Protein AF-A0A9D4SRN9-F1 (afdb_monomer)

InterPro domains:
  IPR026960 Reverse transcriptase zinc-binding domain [PF13966] (143-202)

Foldseek 3Di:
DCVLQDDPPDPGLDDPLQQCADVLLLHVVDAPVVQLVLLVLLLVLLCLLPDPDNPCNLVSCQQLVVLCVLSPHPNDDDHHDPHRDVSSVSSSVSSVLCVVQPVVDDSNPDRSSVSSNSSSVSPDDPVSSVLSVVSNVVCVQQVVPPDPVCSVVVSCQSSQVDDALLVCVVVVNDVDQADPQPRDRTGPLCCQPVGPVNVVVQVCCCVPPVDHRGDRDPVVVVVVVVVVVVVVVVVVVVVVVVPDDPDDPDDDDPPDDDDDDD

Nearest PDB structures (foldseek):
  8d8l-assembly1_G  TM=1.988E-01  e=2.422E+00  Saccharomyces cerevisiae

Solvent-accessible surface area (backbone atoms only — not comparable to full-atom values): 15471 Å² total; per-residue (Å²): 137,66,68,88,54,60,52,94,92,50,88,47,74,61,60,72,65,52,37,31,27,47,61,73,46,59,19,69,49,43,78,58,58,73,55,32,53,44,47,48,49,30,44,52,53,34,49,53,60,67,45,92,79,49,87,60,46,68,58,52,49,22,38,28,43,96,40,30,87,59,45,76,43,84,83,70,91,69,75,62,45,93,74,52,44,68,67,46,52,50,23,29,52,45,42,55,49,38,60,73,49,33,65,87,55,51,74,86,79,48,55,43,66,60,52,43,36,43,36,48,59,68,68,52,51,77,70,52,52,51,49,25,54,54,37,34,63,46,45,64,70,65,48,66,92,53,63,76,84,52,48,61,55,56,49,32,53,77,56,65,61,47,93,19,44,37,54,36,26,77,68,69,74,40,98,55,29,52,30,92,88,74,67,44,74,21,39,58,63,33,56,62,66,68,35,83,72,18,58,63,51,44,52,50,44,29,72,74,70,69,45,74,75,68,81,75,56,75,68,56,52,54,52,50,50,51,51,46,54,51,49,53,48,54,53,49,50,54,52,52,64,72,67,55,73,98,74,78,95,68,91,83,74,102,77,83,78,86,88,86,84,134

Organism: Rhipicephalus sanguineus (NCBI:txid34632)

Structure (mmCIF, N/CA/C/O backbone):
data_AF-A0A9D4SRN9-F1
#
_entry.id   AF-A0A9D4SRN9-F1
#
loop_
_atom_site.group_PDB
_atom_site.id
_atom_site.type_symbol
_atom_site.label_atom_id
_atom_site.label_alt_id
_atom_site.label_comp_id
_atom_site.label_asym_id
_atom_site.label_entity_id
_atom_site.label_seq_id
_atom_site.pdbx_PDB_ins_code
_atom_site.Cartn_x
_atom_site.Cartn_y
_atom_site.Cartn_z
_atom_site.occupancy
_atom_site.B_iso_or_equiv
_atom_site.auth_seq_id
_atom_site.auth_comp_id
_atom_site.auth_asym_id
_atom_site.auth_atom_id
_atom_site.pdbx_PDB_model_num
ATOM 1 N N . MET A 1 1 ? 9.426 -13.288 -1.725 1.00 45.91 1 MET A N 1
ATOM 2 C CA . MET A 1 1 ? 9.734 -12.370 -2.852 1.00 45.91 1 MET A CA 1
ATOM 3 C C . MET A 1 1 ? 9.569 -10.866 -2.533 1.00 45.91 1 MET A C 1
ATOM 5 O O . MET A 1 1 ? 9.729 -10.062 -3.438 1.00 45.91 1 MET A O 1
ATOM 9 N N . ILE A 1 2 ? 9.309 -10.456 -1.275 1.00 42.22 2 ILE A N 1
ATOM 10 C CA . ILE A 1 2 ? 9.117 -9.035 -0.874 1.00 42.22 2 ILE A CA 1
ATOM 11 C C . ILE A 1 2 ? 10.413 -8.392 -0.324 1.00 42.22 2 ILE A C 1
ATOM 13 O O . ILE A 1 2 ? 10.566 -7.175 -0.345 1.00 42.22 2 ILE A O 1
ATOM 17 N N . SER A 1 3 ? 11.388 -9.204 0.102 1.00 41.66 3 SER A N 1
ATOM 18 C CA . SER A 1 3 ? 12.641 -8.748 0.732 1.00 41.66 3 SER A CA 1
ATOM 19 C C . SER A 1 3 ? 13.519 -7.853 -0.164 1.00 41.66 3 SER A C 1
ATOM 21 O O . SER A 1 3 ? 14.274 -7.036 0.349 1.00 41.66 3 SER A O 1
ATOM 23 N N . SER A 1 4 ? 13.384 -7.906 -1.495 1.00 49.53 4 SER A N 1
ATOM 24 C CA . SER A 1 4 ? 14.164 -7.039 -2.394 1.00 49.53 4 SER A CA 1
ATOM 25 C C . SER A 1 4 ? 13.669 -5.587 -2.460 1.00 49.53 4 SER A C 1
ATOM 27 O O . SER A 1 4 ? 14.312 -4.762 -3.103 1.00 49.53 4 SER A O 1
ATOM 29 N N . LEU A 1 5 ? 12.521 -5.270 -1.849 1.00 49.59 5 LEU A N 1
ATOM 30 C CA . LEU A 1 5 ? 11.920 -3.929 -1.858 1.00 49.59 5 LEU A CA 1
ATOM 31 C C . LEU A 1 5 ? 12.238 -3.106 -0.604 1.00 49.59 5 LEU A C 1
ATOM 33 O O . LEU A 1 5 ? 11.993 -1.903 -0.592 1.00 49.59 5 LEU A O 1
ATOM 37 N N . LEU A 1 6 ? 12.758 -3.747 0.442 1.00 47.47 6 LEU A N 1
ATOM 38 C CA . LEU A 1 6 ? 12.991 -3.166 1.759 1.00 47.47 6 LEU A CA 1
ATOM 39 C C . LEU A 1 6 ? 14.388 -3.607 2.211 1.00 47.47 6 LEU A C 1
ATOM 41 O O . LEU A 1 6 ? 14.541 -4.665 2.810 1.00 47.47 6 LEU A O 1
ATOM 45 N N . ARG A 1 7 ? 15.420 -2.848 1.835 1.00 52.72 7 ARG A N 1
ATOM 46 C CA . ARG A 1 7 ? 16.729 -2.925 2.495 1.00 52.72 7 ARG A CA 1
ATOM 47 C C . ARG A 1 7 ? 16.800 -1.755 3.461 1.00 52.72 7 ARG A C 1
ATOM 49 O O . ARG A 1 7 ? 16.592 -0.627 3.025 1.00 52.72 7 ARG A O 1
ATOM 56 N N . ASP A 1 8 ? 17.085 -2.034 4.725 1.00 51.88 8 ASP A N 1
ATOM 57 C CA . ASP A 1 8 ? 16.955 -1.062 5.816 1.00 51.88 8 ASP A CA 1
ATOM 58 C C . ASP A 1 8 ? 17.926 0.131 5.697 1.00 51.88 8 ASP A C 1
ATOM 60 O O . ASP A 1 8 ? 17.605 1.227 6.147 1.00 51.88 8 ASP A O 1
ATOM 64 N N . ASP A 1 9 ? 19.039 -0.024 4.968 1.00 56.62 9 ASP A N 1
ATOM 65 C CA . ASP A 1 9 ? 20.075 1.016 4.850 1.00 56.62 9 ASP A CA 1
ATOM 66 C C . ASP A 1 9 ? 19.934 1.941 3.624 1.00 56.62 9 ASP A C 1
ATOM 68 O O . ASP A 1 9 ? 20.745 2.847 3.426 1.00 56.62 9 ASP A O 1
ATOM 72 N N . LYS A 1 10 ? 18.954 1.711 2.734 1.00 61.47 10 LYS A N 1
ATOM 73 C CA . LYS A 1 10 ? 18.794 2.491 1.488 1.00 61.47 10 LYS A CA 1
ATOM 74 C C . LYS A 1 10 ? 17.336 2.891 1.269 1.00 61.47 10 LYS A C 1
ATOM 76 O O . LYS A 1 10 ? 16.441 2.107 1.574 1.00 61.47 10 LYS A O 1
ATOM 81 N N . PRO A 1 11 ? 17.060 4.078 0.692 1.00 63.91 11 PRO A N 1
ATOM 82 C CA . PRO A 1 11 ? 15.690 4.524 0.477 1.00 63.91 11 PRO A CA 1
ATOM 83 C C . PRO A 1 11 ? 14.949 3.515 -0.404 1.00 63.91 11 PRO A C 1
ATOM 85 O O . PRO A 1 11 ? 15.335 3.279 -1.554 1.00 63.91 11 PRO A O 1
ATOM 88 N N . ALA A 1 12 ? 13.895 2.912 0.153 1.00 68.44 12 ALA A N 1
ATOM 89 C CA . ALA A 1 12 ? 13.067 1.946 -0.552 1.00 68.44 12 ALA A CA 1
ATOM 90 C C . ALA A 1 12 ? 12.559 2.555 -1.875 1.00 68.44 12 ALA A C 1
ATOM 92 O O . ALA A 1 12 ? 12.126 3.713 -1.893 1.00 68.44 12 ALA A O 1
ATOM 93 N N . PRO A 1 13 ? 12.583 1.801 -2.991 1.00 71.25 13 PRO A N 1
ATOM 94 C CA . PRO A 1 13 ? 12.187 2.321 -4.299 1.00 71.25 13 PRO A CA 1
ATOM 95 C C . PRO A 1 13 ? 10.717 2.759 -4.331 1.00 71.25 13 PRO A C 1
ATOM 97 O O . PRO A 1 13 ? 10.359 3.672 -5.074 1.00 71.25 13 PRO A O 1
ATOM 100 N N . VAL A 1 14 ? 9.874 2.141 -3.497 1.00 79.94 14 VAL A N 1
ATOM 101 C CA . VAL A 1 14 ? 8.457 2.476 -3.346 1.00 79.94 14 VAL A CA 1
ATOM 102 C C . VAL A 1 14 ? 8.128 2.583 -1.863 1.00 79.94 14 VAL A C 1
ATOM 104 O O . VAL A 1 14 ? 8.467 1.702 -1.074 1.00 79.94 14 VAL A O 1
ATOM 107 N N . LYS A 1 15 ? 7.444 3.662 -1.477 1.00 83.19 15 LYS A N 1
ATOM 108 C CA . LYS A 1 15 ? 6.980 3.851 -0.100 1.00 83.19 15 LYS A CA 1
ATOM 109 C C . LYS A 1 15 ? 5.916 2.817 0.262 1.00 83.19 15 LYS A C 1
ATOM 111 O O . LYS A 1 15 ? 5.044 2.496 -0.543 1.00 83.19 15 LYS A O 1
ATOM 116 N N . ARG A 1 16 ? 5.934 2.363 1.517 1.00 81.75 16 ARG A N 1
ATOM 117 C CA . ARG A 1 16 ? 5.036 1.315 2.027 1.00 81.75 16 ARG A CA 1
ATOM 118 C C . ARG A 1 16 ? 3.549 1.669 1.917 1.00 81.75 16 ARG A C 1
ATOM 120 O O . ARG A 1 16 ? 2.744 0.772 1.697 1.00 81.75 16 ARG A O 1
ATOM 127 N N . ASN A 1 17 ? 3.194 2.948 2.037 1.00 83.75 17 ASN A N 1
ATOM 128 C CA . ASN A 1 17 ? 1.805 3.410 1.929 1.00 83.75 17 ASN A CA 1
ATOM 129 C C . ASN A 1 17 ? 1.249 3.176 0.520 1.00 83.75 17 ASN A C 1
ATOM 131 O O . ASN A 1 17 ? 0.135 2.694 0.368 1.00 83.75 17 ASN A O 1
ATOM 135 N N . LEU A 1 18 ? 2.061 3.396 -0.516 1.00 86.38 18 LEU A N 1
ATOM 136 C CA . LEU A 1 18 ? 1.645 3.159 -1.899 1.00 86.38 18 LEU A CA 1
ATOM 137 C C . LEU A 1 18 ? 1.382 1.679 -2.171 1.00 86.38 18 LEU A C 1
ATOM 139 O O . LEU A 1 18 ? 0.444 1.356 -2.885 1.00 86.38 18 LEU A O 1
ATOM 143 N N . LEU A 1 19 ? 2.158 0.771 -1.570 1.00 87.50 19 LEU A N 1
ATOM 144 C CA . LEU A 1 19 ? 1.970 -0.673 -1.754 1.00 87.50 19 LEU A CA 1
ATOM 145 C C . LEU A 1 19 ? 0.640 -1.185 -1.184 1.00 87.50 19 LEU A C 1
ATOM 147 O O . LEU A 1 19 ? 0.146 -2.215 -1.642 1.00 87.50 19 LEU A O 1
ATOM 151 N N . GLN A 1 20 ? 0.076 -0.483 -0.199 1.00 87.69 20 GLN A N 1
ATOM 152 C CA . GLN A 1 20 ? -1.197 -0.848 0.428 1.00 87.69 20 GLN A CA 1
ATOM 153 C C . GLN A 1 20 ? -2.407 -0.491 -0.434 1.00 87.69 20 GLN A C 1
ATOM 155 O O . GLN A 1 20 ? -3.480 -1.052 -0.238 1.00 87.69 20 GLN A O 1
ATOM 160 N N . LEU A 1 21 ? -2.247 0.427 -1.390 1.00 88.75 21 LEU A N 1
ATOM 161 C CA . LEU A 1 21 ? -3.325 0.789 -2.301 1.00 88.75 21 LEU A CA 1
ATOM 162 C C . LEU A 1 21 ? -3.682 -0.385 -3.227 1.00 88.75 21 LEU A C 1
ATOM 164 O O . LEU A 1 21 ? -2.836 -1.242 -3.504 1.00 88.75 21 LEU A O 1
ATOM 168 N N . PRO A 1 22 ? -4.903 -0.412 -3.781 1.00 87.38 22 PRO A N 1
ATOM 169 C CA . PRO A 1 22 ? -5.278 -1.384 -4.798 1.00 87.38 22 PRO A CA 1
ATOM 170 C C . PRO A 1 22 ? -4.361 -1.341 -6.027 1.00 87.38 22 PRO A C 1
ATOM 172 O O . PRO A 1 22 ? -3.863 -0.282 -6.421 1.00 87.38 22 PRO A O 1
ATOM 175 N N . GLU A 1 23 ? -4.242 -2.468 -6.731 1.00 83.38 23 GLU A N 1
ATOM 176 C CA . GLU A 1 23 ? -3.508 -2.536 -8.005 1.00 83.38 23 GLU A CA 1
ATOM 177 C C . GLU A 1 23 ? -4.042 -1.556 -9.065 1.00 83.38 23 GLU A C 1
ATOM 179 O O . GLU A 1 23 ? -3.310 -1.126 -9.962 1.00 83.38 23 GLU A O 1
ATOM 184 N N . GLY A 1 24 ? -5.338 -1.227 -9.019 1.00 81.75 24 GLY A N 1
ATOM 185 C CA . GLY A 1 24 ? -5.957 -0.231 -9.903 1.00 81.75 24 GLY A CA 1
ATOM 186 C C . GLY A 1 24 ? -5.447 1.194 -9.665 1.00 81.75 24 GLY A C 1
ATOM 187 O O . GLY A 1 24 ? -5.442 2.008 -10.583 1.00 81.75 24 GLY A O 1
ATOM 188 N N . GLU A 1 25 ? -4.957 1.478 -8.461 1.00 84.06 25 GLU A N 1
ATOM 189 C CA . GLU A 1 25 ? -4.430 2.786 -8.051 1.00 84.06 25 GLU A CA 1
ATOM 190 C C . GLU A 1 25 ? -2.898 2.813 -8.007 1.00 84.06 25 GLU A C 1
ATOM 192 O O . GLU A 1 25 ? -2.301 3.850 -7.744 1.00 84.06 25 GLU A O 1
ATOM 197 N N . GLY A 1 26 ? -2.242 1.693 -8.310 1.00 83.00 26 GLY A N 1
ATOM 198 C CA . GLY A 1 26 ? -0.783 1.614 -8.389 1.00 83.00 26 GLY A CA 1
ATOM 199 C C . GLY A 1 26 ? -0.118 0.996 -7.183 1.00 83.00 26 GLY A C 1
ATOM 200 O O . GLY A 1 26 ? 1.103 0.892 -7.187 1.00 83.00 26 GLY A O 1
ATOM 201 N N . GLY A 1 27 ? -0.878 0.516 -6.203 1.00 87.50 27 GLY A N 1
ATOM 202 C CA . GLY A 1 27 ? -0.326 -0.347 -5.168 1.00 87.50 27 GLY A CA 1
ATOM 203 C C . GLY A 1 27 ? -0.306 -1.819 -5.567 1.00 87.50 27 GLY A C 1
ATOM 204 O O . GLY A 1 27 ? -0.400 -2.158 -6.746 1.00 87.50 27 GLY A O 1
ATOM 205 N N . LEU A 1 28 ? -0.157 -2.682 -4.564 1.00 84.12 28 LEU A N 1
ATOM 206 C CA . LEU A 1 28 ? -0.176 -4.144 -4.685 1.00 84.12 28 LEU A CA 1
ATOM 207 C C . LEU A 1 28 ? -1.259 -4.772 -3.791 1.00 84.12 28 LEU A C 1
ATOM 209 O O . LEU A 1 28 ? -1.264 -5.979 -3.577 1.00 84.12 28 LEU A O 1
ATOM 213 N N . GLY A 1 29 ? -2.144 -3.953 -3.214 1.00 84.44 29 GLY A N 1
ATOM 214 C CA . GLY A 1 29 ? -3.166 -4.395 -2.269 1.00 84.44 29 GLY A CA 1
ATOM 215 C C . GLY A 1 29 ? -2.585 -5.032 -1.007 1.00 84.44 29 GLY A C 1
ATOM 216 O O . GLY A 1 29 ? -3.214 -5.913 -0.424 1.00 84.44 29 GLY A O 1
ATOM 217 N N . LEU A 1 30 ? -1.370 -4.645 -0.594 1.00 85.94 30 LEU A N 1
ATOM 218 C CA . LEU A 1 30 ? -0.751 -5.244 0.585 1.00 85.94 30 LEU A CA 1
ATOM 219 C C . LEU A 1 30 ? -1.509 -4.821 1.852 1.00 85.94 30 LEU A C 1
ATOM 221 O O . LEU A 1 30 ? -1.578 -3.628 2.150 1.00 85.94 30 LEU A O 1
ATOM 225 N N . PRO A 1 31 ? -2.032 -5.767 2.648 1.00 82.31 31 PRO A N 1
ATOM 226 C CA . PRO A 1 31 ? -2.803 -5.423 3.831 1.00 82.31 31 PRO A CA 1
ATOM 227 C C . PRO A 1 31 ? -1.925 -4.732 4.879 1.00 82.31 31 PRO A C 1
ATOM 229 O O . PRO A 1 31 ? -0.884 -5.254 5.290 1.00 82.31 31 PRO A O 1
ATOM 232 N N . HIS A 1 32 ? -2.376 -3.583 5.388 1.00 87.00 32 HIS A N 1
ATOM 233 C CA . HIS A 1 32 ? -1.799 -3.010 6.601 1.00 87.00 32 HIS A CA 1
ATOM 234 C C . HIS A 1 32 ? -2.352 -3.747 7.824 1.00 87.00 32 HIS A C 1
ATOM 236 O O . HIS A 1 32 ? -3.350 -3.335 8.419 1.00 87.00 32 HIS A O 1
ATOM 242 N N . VAL A 1 33 ? -1.699 -4.859 8.177 1.00 88.81 33 VAL A N 1
ATOM 243 C CA . VAL A 1 33 ? -2.145 -5.809 9.213 1.00 88.81 33 VAL A CA 1
ATOM 244 C C . VAL A 1 33 ? -2.557 -5.095 10.500 1.00 88.81 33 VAL A C 1
ATOM 246 O O . VAL A 1 33 ? -3.644 -5.335 11.009 1.00 88.81 33 VAL A O 1
ATOM 249 N N . MET A 1 34 ? -1.757 -4.138 10.978 1.00 89.44 34 MET A N 1
ATOM 250 C CA . MET A 1 34 ? -2.067 -3.407 12.211 1.00 89.44 34 MET A CA 1
ATOM 251 C C . MET A 1 34 ? -3.350 -2.573 12.121 1.00 89.44 34 MET A C 1
ATOM 253 O O . MET A 1 34 ? -4.101 -2.508 13.092 1.00 89.44 34 MET A O 1
ATOM 257 N N . THR A 1 35 ? -3.623 -1.944 10.975 1.00 89.75 35 THR A N 1
ATOM 258 C CA . THR A 1 35 ? -4.854 -1.155 10.788 1.00 89.75 35 THR A CA 1
ATOM 259 C C . THR A 1 35 ? -6.052 -2.083 10.676 1.00 89.75 35 THR A C 1
ATOM 261 O O . THR A 1 35 ? -7.056 -1.862 11.344 1.00 89.75 35 THR A O 1
ATOM 264 N N . ILE A 1 36 ? -5.924 -3.167 9.909 1.00 92.38 36 ILE A N 1
ATOM 265 C CA . ILE A 1 36 ? -6.983 -4.166 9.743 1.00 92.38 36 ILE A CA 1
ATOM 266 C C . ILE A 1 36 ? -7.355 -4.796 11.087 1.00 92.38 36 ILE A C 1
ATOM 268 O O . ILE A 1 36 ? -8.535 -4.834 11.424 1.00 92.38 36 ILE A O 1
ATOM 272 N N . SER A 1 37 ? -6.375 -5.216 11.890 1.00 92.88 37 SER A N 1
ATOM 273 C CA . SER A 1 37 ? -6.621 -5.797 13.214 1.00 92.88 37 SER A CA 1
ATOM 274 C C . SER A 1 37 ? -7.306 -4.812 14.163 1.00 92.88 37 SER A C 1
ATOM 276 O O . SER A 1 37 ? -8.212 -5.198 14.896 1.00 92.88 37 SER A O 1
ATOM 278 N N . ARG A 1 38 ? -6.926 -3.527 14.129 1.00 92.81 38 ARG A N 1
ATOM 279 C CA . ARG A 1 38 ? -7.582 -2.476 14.927 1.00 92.81 38 ARG A CA 1
ATOM 280 C C . ARG A 1 38 ? -9.029 -2.241 14.498 1.00 92.81 38 ARG A C 1
ATOM 282 O O . ARG A 1 38 ? -9.901 -2.118 15.354 1.00 92.81 38 ARG A O 1
ATOM 289 N N . VAL A 1 39 ? -9.291 -2.208 13.192 1.00 93.06 39 VAL A N 1
ATOM 290 C CA . VAL A 1 39 ? -10.647 -2.057 12.641 1.00 93.06 39 VAL A CA 1
ATOM 291 C C . VAL A 1 39 ? -11.508 -3.276 12.977 1.00 93.06 39 VAL A C 1
ATOM 293 O O . VAL A 1 39 ? -12.651 -3.112 13.392 1.00 93.06 39 VAL A O 1
ATOM 296 N N . LEU A 1 40 ? -10.960 -4.489 12.869 1.00 93.56 40 LEU A N 1
ATOM 297 C CA . LEU A 1 40 ? -11.633 -5.719 13.294 1.00 93.56 40 LEU A CA 1
ATOM 298 C C . LEU A 1 40 ? -11.969 -5.688 14.786 1.00 93.56 40 LEU A C 1
ATOM 300 O O . LEU A 1 40 ? -13.110 -5.944 15.150 1.00 93.56 40 LEU A O 1
ATOM 304 N N . ALA A 1 41 ? -11.017 -5.310 15.643 1.00 91.88 41 ALA A N 1
ATOM 305 C CA . ALA A 1 41 ? -11.258 -5.184 17.077 1.00 91.88 41 ALA A CA 1
ATOM 306 C C . ALA A 1 41 ? -12.377 -4.174 17.381 1.00 91.88 41 ALA A C 1
ATOM 308 O O . ALA A 1 41 ? -13.268 -4.462 18.177 1.00 91.88 41 ALA A O 1
ATOM 309 N N . LEU A 1 42 ? -12.374 -3.017 16.710 1.00 92.75 42 LEU A N 1
ATOM 310 C CA . LEU A 1 42 ? -13.440 -2.024 16.834 1.00 92.75 42 LEU A CA 1
ATOM 311 C C . LEU A 1 42 ? -14.803 -2.587 16.407 1.00 92.75 42 LEU A C 1
ATOM 313 O O . LEU A 1 42 ? -15.776 -2.414 17.139 1.00 92.75 42 LEU A O 1
ATOM 317 N N . LYS A 1 43 ? -14.874 -3.272 15.259 1.00 92.62 43 LYS A N 1
ATOM 318 C CA . LYS A 1 43 ? -16.101 -3.930 14.787 1.00 92.62 43 LYS A CA 1
ATOM 319 C C . LYS A 1 43 ? -16.636 -4.919 15.814 1.00 92.62 43 LYS A C 1
ATOM 321 O O . LYS A 1 43 ? -17.814 -4.871 16.144 1.00 92.62 43 LYS A O 1
ATOM 326 N N . THR A 1 44 ? -15.770 -5.778 16.347 1.00 90.81 44 THR A N 1
ATOM 327 C CA . THR A 1 44 ? -16.149 -6.771 17.356 1.00 90.81 44 THR A CA 1
ATOM 328 C C . THR A 1 44 ? -16.691 -6.103 18.615 1.00 90.81 44 THR A C 1
ATOM 330 O O . THR A 1 44 ? -17.737 -6.499 19.116 1.00 90.81 44 THR A O 1
ATOM 333 N N . VAL A 1 45 ? -16.025 -5.055 19.109 1.00 89.88 45 VAL A N 1
ATOM 334 C CA . VAL A 1 45 ? -16.483 -4.314 20.293 1.00 89.88 45 VAL A CA 1
ATOM 335 C C . VAL A 1 45 ? -17.854 -3.675 20.046 1.00 89.88 45 VAL A C 1
ATOM 337 O O . VAL A 1 45 ? -18.755 -3.852 20.861 1.00 89.88 45 VAL A O 1
ATOM 340 N N . ARG A 1 46 ? -18.049 -2.993 18.909 1.00 88.69 46 ARG A N 1
ATOM 341 C CA . ARG A 1 46 ? -19.344 -2.390 18.534 1.00 88.69 46 ARG A CA 1
ATOM 342 C C . ARG A 1 46 ? -20.451 -3.437 18.418 1.00 88.69 46 ARG A C 1
ATOM 344 O O . ARG A 1 46 ? -21.526 -3.248 18.978 1.00 88.69 46 ARG A O 1
ATOM 351 N N . PHE A 1 47 ? -20.164 -4.562 17.766 1.00 89.38 47 PHE A N 1
ATOM 352 C CA . PHE A 1 47 ? -21.097 -5.679 17.643 1.00 89.38 47 PHE A CA 1
ATOM 353 C C . PHE A 1 47 ? -21.559 -6.188 19.016 1.00 89.38 47 PHE A C 1
ATOM 355 O O . PHE A 1 47 ? -22.755 -6.355 19.242 1.00 89.38 47 PHE A O 1
ATOM 362 N N . LEU A 1 48 ? -20.632 -6.364 19.965 1.00 88.44 48 LEU A N 1
ATOM 363 C CA . LEU A 1 48 ? -20.967 -6.794 21.327 1.00 88.44 48 LEU A CA 1
ATOM 364 C C . LEU A 1 48 ? -21.800 -5.754 22.094 1.00 88.44 48 LEU A C 1
ATOM 366 O O . LEU A 1 48 ? -22.669 -6.134 22.877 1.00 88.44 48 LEU A O 1
ATOM 370 N N . HIS A 1 49 ? -21.575 -4.456 21.868 1.00 83.94 49 HIS A N 1
ATOM 371 C CA . HIS A 1 49 ? -22.393 -3.394 22.469 1.00 83.94 49 HIS A CA 1
ATOM 372 C C . HIS A 1 49 ? -23.832 -3.382 21.929 1.00 83.94 49 HIS A C 1
ATOM 374 O O . HIS A 1 49 ? -24.779 -3.174 22.696 1.00 83.94 49 HIS A O 1
ATOM 380 N N . GLN A 1 50 ? -23.992 -3.635 20.628 1.00 84.88 50 GLN A N 1
ATOM 381 C CA . GLN A 1 50 ? -25.277 -3.621 19.924 1.00 84.88 50 GLN A CA 1
ATOM 382 C C . GLN A 1 50 ? -26.074 -4.925 20.086 1.00 84.88 50 GLN A C 1
ATOM 384 O O . GLN A 1 50 ? -27.293 -4.920 19.925 1.00 84.88 50 GLN A O 1
ATOM 389 N N . ALA A 1 51 ? -25.424 -6.035 20.446 1.00 86.19 51 ALA A N 1
ATOM 390 C CA . ALA A 1 51 ? -26.090 -7.315 20.666 1.00 86.19 51 ALA A CA 1
ATOM 391 C C . ALA A 1 51 ? -27.127 -7.228 21.808 1.00 86.19 51 ALA A C 1
ATOM 393 O O . ALA A 1 51 ? -26.813 -6.868 22.948 1.00 86.19 51 ALA A O 1
ATOM 394 N N . SER A 1 52 ? -28.380 -7.584 21.507 1.00 78.12 52 SER A N 1
ATOM 395 C CA . SER A 1 52 ? -29.527 -7.492 22.426 1.00 78.12 52 SER A CA 1
ATOM 396 C C . SER A 1 52 ? -29.610 -8.623 23.464 1.00 78.12 52 SER A C 1
ATOM 398 O O . SER A 1 52 ? -30.424 -8.538 24.375 1.00 78.12 52 SER A O 1
ATOM 400 N N . GLY A 1 53 ? -28.743 -9.639 23.386 1.00 80.38 53 GLY A N 1
ATOM 401 C CA . GLY A 1 53 ? -28.747 -10.813 24.277 1.00 80.38 53 GLY A CA 1
ATOM 402 C C . GLY A 1 53 ? -27.381 -11.185 24.857 1.00 80.38 53 GLY A C 1
ATOM 403 O O . GLY A 1 53 ? -27.170 -12.323 25.265 1.00 80.38 53 GLY A O 1
ATOM 404 N N . PHE A 1 54 ? -26.412 -10.266 24.859 1.00 82.88 54 PHE A N 1
ATOM 405 C CA . PHE A 1 54 ? -25.078 -10.570 25.371 1.00 82.88 54 PHE A CA 1
ATOM 406 C C . PHE A 1 54 ? -25.058 -10.560 26.908 1.00 82.88 54 PHE A C 1
ATOM 408 O O . PHE A 1 54 ? -25.081 -9.499 27.528 1.00 82.88 54 PHE A O 1
ATOM 415 N N . TYR A 1 55 ? -24.958 -11.738 27.534 1.00 84.69 55 TYR A N 1
ATOM 416 C CA . TYR A 1 55 ? -24.899 -11.881 28.999 1.00 84.69 55 TYR A CA 1
ATOM 417 C C . TYR A 1 55 ? -23.757 -11.078 29.648 1.00 84.69 55 TYR A C 1
ATOM 419 O O . TYR A 1 55 ? -23.885 -10.597 30.770 1.00 84.69 55 TYR A O 1
ATOM 427 N N . GLY A 1 56 ? -22.653 -10.862 28.926 1.00 85.00 56 GLY A N 1
ATOM 428 C CA . GLY A 1 56 ? -21.516 -10.066 29.391 1.00 85.00 56 GLY A CA 1
ATOM 429 C C . GLY A 1 56 ? -21.681 -8.548 29.244 1.00 85.00 56 GLY A C 1
ATOM 430 O O . GLY A 1 56 ? -20.708 -7.824 29.450 1.00 85.00 56 GLY A O 1
ATOM 431 N N . LYS A 1 57 ? -22.861 -8.033 28.867 1.00 84.00 57 LYS A N 1
ATOM 432 C CA . LYS A 1 57 ? -23.060 -6.605 28.551 1.00 84.00 57 LYS A CA 1
ATOM 433 C C . LYS A 1 57 ? -22.768 -5.680 29.732 1.00 84.00 57 LYS A C 1
ATOM 435 O O . LYS A 1 57 ? -22.177 -4.623 29.532 1.00 84.00 57 LYS A O 1
ATOM 440 N N . GLY A 1 58 ? -23.098 -6.094 30.956 1.00 82.06 58 GLY A N 1
ATOM 441 C CA . GLY A 1 58 ? -22.766 -5.334 32.167 1.00 82.06 58 GLY A CA 1
ATOM 442 C C . GLY A 1 58 ? -21.255 -5.168 32.360 1.00 82.06 58 GLY A C 1
ATOM 443 O O . GLY A 1 58 ? -20.773 -4.053 32.552 1.00 82.06 58 GLY A O 1
ATOM 444 N N . LEU A 1 59 ? -20.489 -6.255 32.212 1.00 85.69 59 LEU A N 1
ATOM 445 C CA . LEU A 1 59 ? -19.023 -6.212 32.263 1.00 85.69 59 LEU A CA 1
ATOM 446 C C . LEU A 1 59 ? -18.455 -5.388 31.101 1.00 85.69 59 LEU A C 1
ATOM 448 O O . LEU A 1 59 ? -17.601 -4.534 31.309 1.00 85.69 59 LEU A O 1
ATOM 452 N N . LEU A 1 60 ? -18.958 -5.582 29.884 1.00 86.31 60 LEU A N 1
ATOM 453 C CA . LEU A 1 60 ? -18.539 -4.804 28.719 1.00 86.31 60 LEU A CA 1
ATOM 454 C C . LEU A 1 60 ? -18.700 -3.294 28.956 1.00 86.31 60 LEU A C 1
ATOM 456 O O . LEU A 1 60 ? -17.773 -2.532 28.686 1.00 86.31 60 LEU A O 1
ATOM 460 N N . LEU A 1 61 ? -19.838 -2.858 29.502 1.00 84.31 61 LEU A N 1
ATOM 461 C CA . LEU A 1 61 ? -20.092 -1.455 29.848 1.00 84.31 61 LEU A CA 1
ATOM 462 C C . LEU A 1 61 ? -19.179 -0.961 30.981 1.00 84.31 61 LEU A C 1
ATOM 464 O O . LEU A 1 61 ? -18.621 0.129 30.871 1.00 84.31 61 LEU A O 1
ATOM 468 N N . TYR A 1 62 ? -18.950 -1.775 32.015 1.00 85.56 62 TYR A N 1
ATOM 469 C CA . TYR A 1 62 ? -18.033 -1.447 33.113 1.00 85.56 62 TYR A CA 1
ATOM 470 C C . TYR A 1 62 ? -16.597 -1.200 32.615 1.00 85.56 62 TYR A C 1
ATOM 472 O O . TYR A 1 62 ? -15.988 -0.182 32.949 1.00 85.56 62 TYR A O 1
ATOM 480 N N . TRP A 1 63 ? -16.073 -2.086 31.760 1.00 85.44 63 TRP A N 1
ATOM 481 C CA . TRP A 1 63 ? -14.696 -2.019 31.252 1.00 85.44 63 TRP A CA 1
ATOM 482 C C . TRP A 1 63 ? -14.496 -1.013 30.104 1.00 85.44 63 TRP A C 1
ATOM 484 O O . TRP A 1 63 ? -13.368 -0.568 29.867 1.00 85.44 63 TRP A O 1
ATOM 494 N N . SER A 1 64 ? -15.563 -0.652 29.383 1.00 82.31 64 SER A N 1
ATOM 495 C CA . SER A 1 64 ? -15.545 0.364 28.317 1.00 82.31 64 SER A CA 1
ATOM 496 C C . SER A 1 64 ? -15.914 1.769 28.807 1.00 82.31 64 SER A C 1
ATOM 498 O O . SER A 1 64 ? -15.778 2.723 28.042 1.00 82.31 64 SER A O 1
ATOM 500 N N . SER A 1 65 ? -16.347 1.897 30.065 1.00 72.94 65 SER A N 1
ATOM 501 C CA . SER A 1 65 ? -16.906 3.071 30.752 1.00 72.94 65 SER A CA 1
ATOM 502 C C . SER A 1 65 ? -16.556 4.448 30.168 1.00 72.94 65 SER A C 1
ATOM 504 O O . SER A 1 65 ? -17.424 5.144 29.640 1.00 72.94 65 SER A O 1
ATOM 506 N N . THR A 1 66 ? -15.287 4.851 30.216 1.00 76.50 66 THR A N 1
ATOM 507 C CA . THR A 1 66 ? -14.801 6.179 29.784 1.00 76.50 66 THR A CA 1
ATOM 508 C C . THR A 1 66 ? -14.788 6.376 28.263 1.00 76.50 66 THR A C 1
ATOM 510 O O . THR A 1 66 ? -14.728 7.503 27.766 1.00 76.50 66 THR A O 1
ATOM 513 N N . ASN A 1 67 ? -14.869 5.281 27.514 1.00 80.06 67 ASN A N 1
ATOM 514 C CA . ASN A 1 67 ? -14.771 5.216 26.061 1.00 80.06 67 ASN A CA 1
ATOM 515 C C . ASN A 1 67 ? -16.109 4.902 25.369 1.00 80.06 67 ASN A C 1
ATOM 517 O O . ASN A 1 67 ? -16.181 5.003 24.144 1.00 80.06 67 ASN A O 1
ATOM 521 N N . THR A 1 68 ? -17.162 4.578 26.130 1.00 75.44 68 THR A N 1
ATOM 522 C CA . THR A 1 68 ? -18.516 4.228 25.644 1.00 75.44 68 THR A CA 1
ATOM 523 C C . THR A 1 68 ? -19.081 5.217 24.627 1.00 75.44 68 THR A C 1
ATOM 525 O O . THR A 1 68 ? -19.649 4.796 23.623 1.00 75.44 68 THR A O 1
ATOM 528 N N . LYS A 1 69 ? -18.833 6.522 24.812 1.00 76.88 69 LYS A N 1
ATOM 529 C CA . LYS A 1 69 ? -19.277 7.581 23.886 1.00 76.88 69 LYS A CA 1
ATOM 530 C C . LYS A 1 69 ? -18.743 7.446 22.453 1.00 76.88 69 LYS A C 1
ATOM 532 O O . LYS A 1 69 ? -19.301 8.038 21.543 1.00 76.88 69 LYS A O 1
ATOM 537 N N . TYR A 1 70 ? -17.657 6.700 22.252 1.00 75.88 70 TYR A N 1
ATOM 538 C CA . TYR A 1 70 ? -17.092 6.420 20.928 1.00 75.88 70 TYR A CA 1
ATOM 539 C C . TYR A 1 70 ? -17.474 5.027 20.406 1.00 75.88 70 TYR A C 1
ATOM 541 O O . TYR A 1 70 ? -17.125 4.676 19.286 1.00 75.88 70 TYR A O 1
ATOM 549 N N . LEU A 1 71 ? -18.141 4.195 21.202 1.00 78.50 71 LEU A N 1
ATOM 550 C CA . LEU A 1 71 ? -18.395 2.787 20.882 1.00 78.50 71 LEU A CA 1
ATOM 551 C C . LEU A 1 71 ? -19.885 2.487 20.635 1.00 78.50 71 LEU A C 1
ATOM 553 O O . LEU A 1 71 ? -20.247 1.319 20.555 1.00 78.50 71 LEU A O 1
ATOM 557 N N . ASP A 1 72 ? -20.714 3.523 20.444 1.00 67.25 72 ASP A N 1
ATOM 558 C CA . ASP A 1 72 ? -22.163 3.434 20.174 1.00 67.25 72 ASP A CA 1
ATOM 559 C C . ASP A 1 72 ? -22.977 2.727 21.267 1.00 67.25 72 ASP A C 1
ATOM 561 O O . ASP A 1 72 ? -23.905 1.969 20.989 1.00 67.25 72 ASP A O 1
ATOM 565 N N . ALA A 1 73 ? -22.658 2.993 22.534 1.00 60.44 73 ALA A N 1
ATOM 566 C CA . ALA A 1 73 ? -23.549 2.637 23.629 1.00 60.44 73 ALA A CA 1
ATOM 567 C C . ALA A 1 73 ? -24.327 3.874 24.085 1.00 60.44 73 ALA A C 1
ATOM 569 O O . ALA A 1 73 ? -23.711 4.863 24.494 1.00 60.44 73 ALA A O 1
ATOM 570 N N . ASP A 1 74 ? -25.663 3.790 24.082 1.00 61.00 74 ASP A N 1
ATOM 571 C CA . ASP A 1 74 ? -26.495 4.625 24.951 1.00 61.00 74 ASP A CA 1
ATOM 572 C C . ASP A 1 74 ? -25.878 4.579 26.344 1.00 61.00 74 ASP A C 1
ATOM 574 O O . ASP A 1 74 ? -25.706 3.504 26.932 1.00 61.00 74 ASP A O 1
ATOM 578 N N . ARG A 1 75 ? -25.445 5.741 26.833 1.00 62.12 75 ARG A N 1
ATOM 579 C CA . ARG A 1 75 ? -24.701 5.836 28.082 1.00 62.12 75 ARG A CA 1
ATOM 580 C C . ARG A 1 75 ? -25.643 5.488 29.227 1.00 62.12 75 ARG A C 1
ATOM 582 O O . ARG A 1 75 ? -26.354 6.347 29.734 1.00 62.12 75 ARG A O 1
ATOM 589 N N . GLN A 1 76 ? -25.626 4.229 29.640 1.00 63.47 76 GLN A N 1
ATOM 590 C CA . GLN A 1 76 ? -26.342 3.795 30.828 1.00 63.47 76 GLN A CA 1
ATOM 591 C C . GLN A 1 76 ? -25.578 4.289 32.068 1.00 63.47 76 GLN A C 1
ATOM 593 O O . GLN A 1 76 ? -24.363 4.070 32.153 1.00 63.47 76 GLN A O 1
ATOM 598 N N . PRO A 1 77 ? -26.234 4.984 33.013 1.00 62.91 77 PRO A N 1
ATOM 599 C CA . PRO A 1 77 ? -25.615 5.323 34.286 1.00 62.91 77 PRO A CA 1
ATOM 600 C C . PRO A 1 77 ? -25.290 4.026 35.040 1.00 62.91 77 PRO A C 1
ATOM 602 O O . PRO A 1 77 ? -26.155 3.176 35.231 1.00 62.91 77 PRO A O 1
ATOM 605 N N . GLY A 1 78 ? -24.029 3.845 35.432 1.00 69.69 78 GLY A N 1
ATOM 606 C CA . GLY A 1 78 ? -23.565 2.613 36.066 1.00 69.69 78 GLY A CA 1
ATOM 607 C C . GLY A 1 78 ? -22.138 2.715 36.605 1.00 69.69 78 GLY A C 1
ATOM 608 O O . GLY A 1 78 ? -21.462 3.722 36.366 1.00 69.69 78 GLY A O 1
ATOM 609 N N . PRO A 1 79 ? -21.675 1.688 37.341 1.00 73.19 79 PRO A N 1
ATOM 610 C CA . PRO A 1 79 ? -20.321 1.644 37.875 1.00 73.19 79 PRO A CA 1
ATOM 611 C C . PRO A 1 79 ? -19.297 1.677 36.737 1.00 73.19 79 PRO A C 1
ATOM 613 O O . PRO A 1 79 ? -19.482 1.055 35.689 1.00 73.19 79 PRO A O 1
ATOM 616 N N . LEU A 1 80 ? -18.207 2.410 36.950 1.00 80.56 80 LEU A N 1
ATOM 617 C CA . LEU A 1 80 ? -17.159 2.620 35.955 1.00 80.56 80 LEU A CA 1
ATOM 618 C C . LEU A 1 80 ? -15.867 1.967 36.442 1.00 80.56 80 LEU A C 1
ATOM 620 O O . LEU A 1 80 ? -15.505 2.111 37.609 1.00 80.56 80 LEU A O 1
ATOM 624 N N . ALA A 1 81 ? -15.150 1.289 35.546 1.00 82.69 81 ALA A N 1
ATOM 625 C CA . ALA A 1 81 ? -13.781 0.885 35.836 1.00 82.69 81 ALA A CA 1
ATOM 626 C C . ALA A 1 81 ? -12.885 2.125 35.985 1.00 82.69 81 ALA A C 1
ATOM 628 O O . ALA A 1 81 ? -12.879 2.987 35.102 1.00 82.69 81 ALA A O 1
ATOM 629 N N . GLU A 1 82 ? -12.106 2.177 37.067 1.00 80.62 82 GLU A N 1
ATOM 630 C CA . GLU A 1 82 ? -11.067 3.192 37.285 1.00 80.62 82 GLU A CA 1
ATOM 631 C C . GLU A 1 82 ? -9.980 3.102 36.198 1.00 80.62 82 GLU A C 1
ATOM 633 O O . GLU A 1 82 ? -9.549 4.111 35.640 1.00 80.62 82 GLU A O 1
ATOM 638 N N . PHE A 1 83 ? -9.633 1.870 35.804 1.00 81.50 83 PHE A N 1
ATOM 639 C CA . PHE A 1 83 ? -8.675 1.571 34.742 1.00 81.50 83 PHE A CA 1
ATOM 640 C C . PHE A 1 83 ? -9.355 0.787 33.606 1.00 81.50 83 PHE A C 1
ATOM 642 O O . PHE A 1 83 ? -9.474 -0.438 33.683 1.00 81.50 83 PHE A O 1
ATOM 649 N N . PRO A 1 84 ? -9.822 1.454 32.533 1.00 80.69 84 PRO A N 1
ATOM 650 C CA . PRO A 1 84 ? -10.444 0.769 31.403 1.00 80.69 84 PRO A CA 1
ATOM 651 C C . PRO A 1 84 ? -9.433 -0.138 30.694 1.00 80.69 84 PRO A C 1
ATOM 653 O O . PRO A 1 84 ? -8.256 0.211 30.554 1.00 80.69 84 PRO A O 1
ATOM 656 N N . SER A 1 85 ? -9.896 -1.285 30.186 1.00 85.12 85 SER A N 1
ATOM 657 C CA . SER A 1 85 ? -8.996 -2.232 29.513 1.00 85.12 85 SER A CA 1
ATOM 658 C C . SER A 1 85 ? -8.348 -1.597 28.269 1.00 85.12 85 SER A C 1
ATOM 660 O O . SER A 1 85 ? -9.025 -0.886 27.509 1.00 85.12 85 SER A O 1
ATOM 662 N N . PRO A 1 86 ? -7.050 -1.874 28.010 1.00 87.44 86 PRO A N 1
ATOM 663 C CA . PRO A 1 86 ? -6.333 -1.3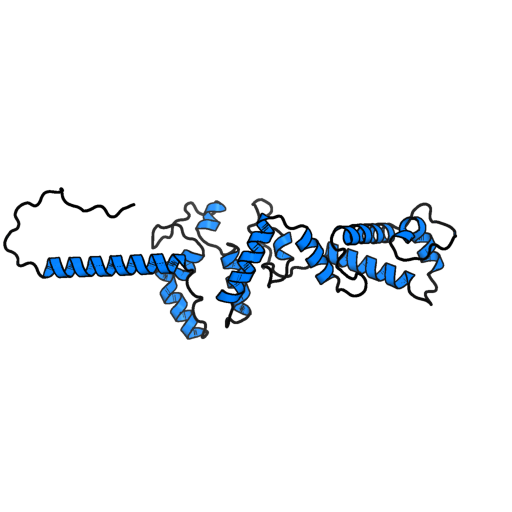52 26.849 1.00 87.44 86 PRO A CA 1
ATOM 664 C C . PRO A 1 86 ? -7.047 -1.617 25.521 1.00 87.44 86 PRO A C 1
ATOM 666 O O . PRO A 1 86 ? -7.008 -0.774 24.628 1.00 87.44 86 PRO A O 1
ATOM 669 N N . ILE A 1 87 ? -7.753 -2.745 25.403 1.00 87.62 87 ILE A N 1
ATOM 670 C CA . ILE A 1 87 ? -8.463 -3.141 24.181 1.00 87.62 87 ILE A CA 1
ATOM 671 C C . ILE A 1 87 ? -9.562 -2.127 23.833 1.00 87.62 87 ILE A C 1
ATOM 673 O O . ILE A 1 87 ? -9.622 -1.650 22.698 1.00 87.62 87 ILE A O 1
ATOM 677 N N . TYR A 1 88 ? -10.388 -1.729 24.806 1.00 87.62 88 TYR A N 1
ATOM 678 C CA . TYR A 1 88 ? -11.464 -0.752 24.588 1.00 87.62 88 TYR A CA 1
ATOM 679 C C . TYR A 1 88 ? -10.917 0.649 24.324 1.00 87.62 88 TYR A C 1
ATOM 681 O O . TYR A 1 88 ? -11.460 1.382 23.496 1.00 87.62 88 TYR A O 1
ATOM 689 N N . LYS A 1 89 ? -9.799 1.006 24.968 1.00 87.94 89 LYS A N 1
ATOM 690 C CA . LYS A 1 89 ? -9.088 2.260 24.696 1.00 87.94 89 LYS A CA 1
ATOM 691 C C . LYS A 1 89 ? -8.564 2.296 23.258 1.00 87.94 89 LYS A C 1
ATOM 693 O O . LYS A 1 89 ? -8.756 3.288 22.556 1.00 87.94 89 LYS A O 1
ATOM 698 N N . THR A 1 90 ? -7.951 1.211 22.786 1.00 89.94 90 THR A N 1
ATOM 699 C CA . THR A 1 90 ? -7.480 1.088 21.401 1.00 89.94 90 THR A CA 1
ATOM 700 C C . THR A 1 90 ? -8.635 1.117 20.406 1.00 89.94 90 THR A C 1
ATOM 702 O O . THR A 1 90 ? -8.525 1.803 19.389 1.00 89.94 90 THR A O 1
ATOM 705 N N . ALA A 1 91 ? -9.750 0.442 20.691 1.00 90.88 91 ALA A N 1
ATOM 706 C CA . ALA A 1 91 ? -10.943 0.475 19.847 1.00 90.88 91 ALA A CA 1
ATOM 707 C C . ALA A 1 91 ? -11.508 1.901 19.729 1.00 90.88 91 ALA A C 1
ATOM 709 O O . ALA A 1 91 ? -11.705 2.393 18.620 1.00 90.88 91 ALA A O 1
ATOM 710 N N . ALA A 1 92 ? -11.672 2.614 20.844 1.00 89.69 92 ALA A N 1
ATOM 711 C CA . ALA A 1 92 ? -12.174 3.987 20.833 1.00 89.69 92 ALA A CA 1
ATOM 712 C C . ALA A 1 92 ? -11.222 4.965 20.131 1.00 89.69 92 ALA A C 1
ATOM 714 O O . ALA A 1 92 ? -11.667 5.806 19.351 1.00 89.69 92 ALA A O 1
ATOM 715 N N . ASN A 1 93 ? -9.909 4.831 20.334 1.00 90.81 93 ASN A N 1
ATOM 716 C CA . ASN A 1 93 ? -8.923 5.612 19.585 1.00 90.81 93 ASN A CA 1
ATOM 717 C C . ASN A 1 93 ? -8.982 5.306 18.082 1.00 90.81 93 ASN A C 1
ATOM 719 O O . ASN A 1 93 ? -8.880 6.220 17.267 1.00 90.81 93 ASN A O 1
ATOM 723 N N . THR A 1 94 ? -9.193 4.039 17.716 1.00 91.56 94 THR A N 1
ATOM 724 C CA . THR A 1 94 ? -9.382 3.634 16.318 1.00 91.56 94 THR A CA 1
ATOM 725 C C . THR A 1 94 ? -10.640 4.275 15.745 1.00 91.56 94 THR A C 1
ATOM 727 O O . THR A 1 94 ? -10.564 4.841 14.664 1.00 91.56 94 THR A O 1
ATOM 730 N N . LYS A 1 95 ? -11.764 4.290 16.475 1.00 91.19 95 LYS A N 1
ATOM 731 C CA . LYS A 1 95 ? -12.979 4.996 16.042 1.00 91.19 95 LYS A CA 1
ATOM 732 C C . LYS A 1 95 ? -12.705 6.474 15.777 1.00 91.19 95 LYS A C 1
ATOM 734 O O . LYS A 1 95 ? -13.043 6.956 14.707 1.00 91.19 95 LYS A O 1
ATOM 739 N N . ARG A 1 96 ? -12.047 7.177 16.705 1.00 90.00 96 ARG A N 1
ATOM 740 C CA . ARG A 1 96 ? -11.710 8.603 16.526 1.00 90.00 96 ARG A CA 1
ATOM 741 C C . ARG A 1 96 ? -10.833 8.845 15.299 1.00 90.00 96 ARG A C 1
ATOM 743 O O . ARG A 1 96 ? -11.038 9.816 14.581 1.00 90.00 96 ARG A O 1
ATOM 750 N N . MET A 1 97 ? -9.850 7.973 15.073 1.00 90.38 97 MET A N 1
ATOM 751 C CA . MET A 1 97 ? -9.000 8.026 13.884 1.00 90.38 97 MET A CA 1
ATOM 752 C C . MET A 1 97 ? -9.835 7.823 12.613 1.00 90.38 97 MET A C 1
ATOM 754 O O . MET A 1 97 ? -9.694 8.601 11.678 1.00 90.38 97 MET A O 1
ATOM 758 N N . LEU A 1 98 ? -10.745 6.841 12.592 1.00 90.69 98 LEU A N 1
ATOM 759 C CA . LEU A 1 98 ? -11.647 6.602 11.460 1.00 90.69 98 LEU A CA 1
ATOM 760 C C . LEU A 1 98 ? -12.595 7.776 11.208 1.00 90.69 98 LEU A C 1
ATOM 762 O O . LEU A 1 98 ? -12.774 8.163 10.062 1.00 90.69 98 LEU A O 1
ATOM 766 N N . ASP A 1 99 ? -13.143 8.386 12.254 1.00 89.06 99 ASP A N 1
ATOM 767 C CA . ASP A 1 99 ? -14.030 9.546 12.115 1.00 89.06 99 ASP A CA 1
ATOM 768 C C . ASP A 1 99 ? -13.304 10.758 11.521 1.00 89.06 99 ASP A C 1
ATOM 770 O O . ASP A 1 99 ? -13.907 11.557 10.811 1.00 89.06 99 ASP A O 1
ATOM 774 N N . LYS A 1 100 ? -11.998 10.883 11.778 1.00 88.56 100 LYS A N 1
ATOM 775 C CA . LYS A 1 100 ? -11.163 11.948 11.216 1.00 88.56 100 LYS A CA 1
ATOM 776 C C . LYS A 1 100 ? -10.684 11.637 9.796 1.00 88.56 100 LYS A C 1
ATOM 778 O O . LYS A 1 100 ? -10.655 12.525 8.952 1.00 88.56 100 LYS A O 1
ATOM 783 N N . GLU A 1 101 ? -10.253 10.404 9.548 1.00 87.25 101 GLU A N 1
ATOM 784 C CA . GLU A 1 101 ? -9.487 10.035 8.350 1.00 87.25 101 GLU A CA 1
ATOM 785 C C . GLU A 1 101 ? -10.284 9.216 7.334 1.00 87.25 101 GLU A C 1
ATOM 787 O O . GLU A 1 101 ? -9.834 9.056 6.208 1.00 87.25 101 GLU A O 1
ATOM 792 N N . ALA A 1 102 ? -11.447 8.680 7.695 1.00 86.69 102 ALA A N 1
ATOM 793 C CA . ALA A 1 102 ? -12.263 7.808 6.853 1.00 86.69 102 ALA A CA 1
ATOM 794 C C . ALA A 1 102 ? -13.765 7.980 7.152 1.00 86.69 102 ALA A C 1
ATOM 796 O O . ALA A 1 102 ? -14.507 7.003 7.224 1.00 86.69 102 ALA A O 1
ATOM 797 N N . ALA A 1 103 ? -14.218 9.232 7.302 1.00 84.50 103 ALA A N 1
ATOM 798 C CA . ALA A 1 103 ? -15.611 9.565 7.626 1.00 84.50 103 ALA A CA 1
ATOM 799 C C . ALA A 1 103 ? -16.634 9.043 6.597 1.00 84.50 103 ALA A C 1
ATOM 801 O O . ALA A 1 103 ? -17.800 8.848 6.924 1.00 84.50 103 ALA A O 1
ATOM 802 N N . SER A 1 104 ? -16.204 8.810 5.353 1.00 84.69 104 SER A N 1
ATOM 803 C CA . SER A 1 104 ? -17.040 8.249 4.289 1.00 84.69 104 SER A CA 1
ATOM 804 C C . SER A 1 104 ? -17.260 6.738 4.401 1.00 84.69 104 SER A C 1
ATOM 806 O O . SER A 1 104 ? -18.145 6.213 3.728 1.00 84.69 104 SER A O 1
ATOM 808 N N . CYS A 1 105 ? -16.471 6.027 5.212 1.00 85.81 105 CYS A N 1
ATOM 809 C CA . CYS A 1 105 ? -16.595 4.584 5.370 1.00 85.81 105 CYS A CA 1
ATOM 810 C C . CYS A 1 105 ? -17.678 4.225 6.390 1.00 85.81 105 CYS A C 1
ATOM 812 O O . CYS A 1 105 ? -17.680 4.696 7.529 1.00 85.81 105 CYS A O 1
ATOM 814 N N . GLY A 1 106 ? -18.554 3.296 6.020 1.00 86.00 106 GLY A N 1
ATOM 815 C CA . GLY A 1 106 ? -19.494 2.689 6.949 1.00 86.00 106 GLY A CA 1
ATOM 816 C C . GLY A 1 106 ? -18.776 1.653 7.801 1.00 86.00 106 GLY A C 1
ATOM 817 O O . GLY A 1 106 ? -18.619 0.522 7.356 1.00 86.00 106 GLY A O 1
ATOM 818 N N . ILE A 1 107 ? -18.374 2.008 9.028 1.00 86.12 107 ILE A N 1
ATOM 819 C CA . ILE A 1 107 ? -17.567 1.134 9.903 1.00 86.12 107 ILE A CA 1
ATOM 820 C C . ILE A 1 107 ? -18.155 -0.264 10.011 1.00 86.12 107 ILE A C 1
ATOM 822 O O . ILE A 1 107 ? -17.390 -1.209 9.926 1.00 86.12 107 ILE A O 1
ATOM 826 N N . ASP A 1 108 ? -19.471 -0.415 10.155 1.00 85.19 108 ASP A N 1
ATOM 827 C CA . ASP A 1 108 ? -20.095 -1.728 10.340 1.00 85.19 108 ASP A CA 1
ATOM 828 C C . ASP A 1 108 ? -20.229 -2.500 9.011 1.00 85.19 108 ASP A C 1
ATOM 830 O O . ASP A 1 108 ? -19.965 -3.706 8.958 1.00 85.19 108 ASP A O 1
ATOM 834 N N . LYS A 1 109 ? -20.535 -1.795 7.915 1.00 88.38 109 LYS A N 1
ATOM 835 C CA . LYS A 1 109 ? -20.827 -2.375 6.592 1.00 88.38 109 LYS A CA 1
ATOM 836 C C . LYS A 1 109 ? -19.570 -2.687 5.780 1.00 88.38 109 LYS A C 1
ATOM 838 O O . LYS A 1 109 ? -19.478 -3.749 5.169 1.00 88.38 109 LYS A O 1
ATOM 843 N N . ASP A 1 110 ? -18.587 -1.798 5.800 1.00 91.56 110 ASP A N 1
ATOM 844 C CA . ASP A 1 110 ? -17.425 -1.888 4.924 1.00 91.56 110 ASP A CA 1
ATOM 845 C C . ASP A 1 110 ? -16.418 -2.921 5.437 1.00 91.56 110 ASP A C 1
ATOM 847 O O . ASP A 1 110 ? -16.158 -3.014 6.643 1.00 91.56 110 ASP A O 1
ATOM 851 N N . PRO A 1 111 ? -15.798 -3.719 4.555 1.00 91.06 111 PRO A N 1
ATOM 852 C CA . PRO A 1 111 ? -14.767 -4.653 4.973 1.00 91.06 111 PRO A CA 1
ATOM 853 C C . PRO A 1 111 ? -13.522 -3.891 5.476 1.00 91.06 111 PRO A C 1
ATOM 855 O O . PRO A 1 111 ? -13.139 -2.877 4.884 1.00 91.06 111 PRO A O 1
ATOM 858 N N . PRO A 1 112 ? -12.822 -4.393 6.513 1.00 91.25 112 PRO A N 1
ATOM 859 C CA . PRO A 1 112 ? -11.662 -3.719 7.111 1.00 91.25 112 PRO A CA 1
ATOM 860 C C . PRO A 1 112 ? -10.559 -3.340 6.120 1.00 91.25 112 PRO A C 1
ATOM 862 O O . PRO A 1 112 ? -9.884 -2.331 6.300 1.00 91.25 112 PRO A O 1
ATOM 865 N N . VAL A 1 113 ? -10.392 -4.134 5.059 1.00 89.62 113 VAL A N 1
ATOM 866 C CA . VAL A 1 113 ? -9.424 -3.866 3.988 1.00 89.62 113 VAL A CA 1
ATOM 867 C C . VAL A 1 113 ? -9.768 -2.573 3.243 1.00 89.62 113 VAL A C 1
ATOM 869 O O . VAL A 1 113 ? -8.885 -1.753 3.030 1.00 89.62 113 VAL A O 1
ATOM 872 N N . ARG A 1 114 ? -11.046 -2.331 2.918 1.00 88.81 114 ARG A N 1
ATOM 873 C CA . ARG A 1 114 ? -11.485 -1.103 2.224 1.00 88.81 114 ARG A CA 1
ATOM 874 C C . ARG A 1 114 ? -11.377 0.132 3.109 1.00 88.81 114 ARG A C 1
ATOM 876 O O . ARG A 1 114 ? -11.022 1.208 2.630 1.00 88.81 114 ARG A O 1
ATOM 883 N N . ILE A 1 115 ? -11.624 -0.038 4.406 1.00 90.44 115 ILE A N 1
ATOM 884 C CA . ILE A 1 115 ? -11.410 1.017 5.399 1.00 90.44 115 ILE A CA 1
ATOM 885 C C . ILE A 1 115 ? -9.916 1.366 5.460 1.00 90.44 115 ILE A C 1
ATOM 887 O O . ILE A 1 115 ? -9.555 2.536 5.358 1.00 90.44 115 ILE A O 1
ATOM 891 N N . ALA A 1 116 ? -9.038 0.360 5.542 1.00 90.25 116 ALA A N 1
ATOM 892 C CA . ALA A 1 116 ? -7.590 0.563 5.539 1.00 90.25 116 ALA A CA 1
ATOM 893 C C . ALA A 1 116 ? -7.098 1.258 4.258 1.00 90.25 116 ALA A C 1
ATOM 895 O O . ALA A 1 116 ? -6.350 2.225 4.348 1.00 90.25 116 ALA A O 1
ATOM 896 N N . GLU A 1 117 ? -7.563 0.829 3.083 1.00 89.31 117 GLU A N 1
ATOM 897 C CA . GLU A 1 117 ? -7.247 1.483 1.805 1.00 89.31 117 GLU A CA 1
ATOM 898 C C . GLU A 1 117 ? -7.675 2.957 1.785 1.00 89.31 117 GLU A C 1
ATOM 900 O O . GLU A 1 117 ? -6.952 3.805 1.267 1.00 89.31 117 GLU A O 1
ATOM 905 N N . THR A 1 118 ? -8.837 3.276 2.360 1.00 89.25 118 THR A N 1
ATOM 906 C CA . THR A 1 118 ? -9.363 4.648 2.401 1.00 89.25 118 THR A CA 1
ATOM 907 C C . THR A 1 118 ? -8.540 5.545 3.315 1.00 89.25 118 THR A C 1
ATOM 909 O O . THR A 1 118 ? -8.188 6.652 2.910 1.00 89.25 118 THR A O 1
ATOM 912 N N . ILE A 1 119 ? -8.149 5.046 4.490 1.00 89.69 119 ILE A N 1
ATOM 913 C CA . ILE A 1 119 ? -7.211 5.744 5.380 1.00 89.69 119 ILE A CA 1
ATOM 914 C C . ILE A 1 119 ? -5.907 6.028 4.636 1.00 89.69 119 ILE A C 1
ATOM 916 O O . ILE A 1 119 ? -5.460 7.171 4.577 1.00 89.69 119 ILE A O 1
ATOM 920 N N . THR A 1 120 ? -5.322 5.003 4.010 1.00 89.31 120 THR A N 1
ATOM 921 C CA . THR A 1 120 ? -4.068 5.146 3.267 1.00 89.31 120 THR A CA 1
ATOM 922 C C . THR A 1 120 ? -4.198 6.176 2.151 1.00 89.31 120 THR A C 1
ATOM 924 O O . THR A 1 120 ? -3.295 6.990 1.983 1.00 89.31 120 THR A O 1
ATOM 927 N N . ARG A 1 121 ? -5.321 6.185 1.421 1.00 87.56 121 ARG A N 1
ATOM 928 C CA . ARG A 1 121 ? -5.596 7.155 0.353 1.00 87.56 121 ARG A CA 1
ATOM 929 C C . ARG A 1 121 ? -5.644 8.589 0.876 1.00 87.56 121 ARG A C 1
ATOM 931 O O . ARG A 1 121 ? -5.072 9.478 0.253 1.00 87.56 121 ARG A O 1
ATOM 938 N N . ASN A 1 122 ? -6.274 8.801 2.026 1.00 88.12 122 ASN A N 1
ATOM 939 C CA . ASN A 1 122 ? -6.418 10.127 2.628 1.00 88.12 122 ASN A CA 1
ATOM 940 C C . ASN A 1 122 ? -5.117 10.636 3.274 1.00 88.12 122 ASN A C 1
ATOM 942 O O . ASN A 1 122 ? -4.976 11.832 3.509 1.00 88.12 122 ASN A O 1
ATOM 946 N N . GLN A 1 123 ? -4.148 9.749 3.510 1.00 87.44 123 GLN A N 1
ATOM 947 C CA . GLN A 1 123 ? -2.816 10.082 4.021 1.00 87.44 123 GLN A CA 1
ATOM 948 C C . GLN A 1 123 ? -1.759 10.296 2.918 1.00 87.44 123 GLN A C 1
ATOM 950 O O . GLN A 1 123 ? -0.596 10.555 3.235 1.00 87.44 123 GLN A O 1
ATOM 955 N N . LEU A 1 124 ? -2.116 10.165 1.634 1.00 87.12 124 LEU A N 1
ATOM 956 C CA . LEU A 1 124 ? -1.166 10.354 0.533 1.00 87.12 124 LEU A CA 1
ATOM 957 C C . LEU A 1 124 ? -0.751 11.820 0.392 1.00 87.12 124 LEU A C 1
ATOM 959 O O . LEU A 1 124 ? -1.573 12.734 0.470 1.00 87.12 124 LEU A O 1
ATOM 963 N N . SER A 1 125 ? 0.528 12.050 0.094 1.00 88.50 125 SER A N 1
ATOM 964 C CA . SER A 1 125 ? 0.992 13.384 -0.295 1.00 88.50 125 SER A CA 1
ATOM 965 C C . SER A 1 125 ? 0.497 13.771 -1.696 1.00 88.50 125 SER A C 1
ATOM 967 O O . SER A 1 125 ? 0.176 12.914 -2.522 1.00 88.50 125 SER A O 1
ATOM 969 N N . ALA A 1 126 ? 0.499 15.068 -2.023 1.00 88.19 126 ALA A N 1
ATOM 970 C CA . ALA A 1 126 ? 0.097 15.548 -3.351 1.00 88.19 126 ALA A CA 1
ATOM 971 C C . ALA A 1 126 ? 0.912 14.904 -4.496 1.00 88.19 126 ALA A C 1
ATOM 973 O O . ALA A 1 126 ? 0.366 14.557 -5.547 1.00 88.19 126 ALA A O 1
ATOM 974 N N . ASP A 1 127 ? 2.212 14.682 -4.284 1.00 87.44 127 ASP A N 1
ATOM 975 C CA . ASP A 1 127 ? 3.078 14.005 -5.255 1.00 87.44 127 ASP A CA 1
ATOM 976 C C . ASP A 1 127 ? 2.743 12.520 -5.419 1.00 87.44 127 ASP A C 1
ATOM 978 O O . ASP A 1 127 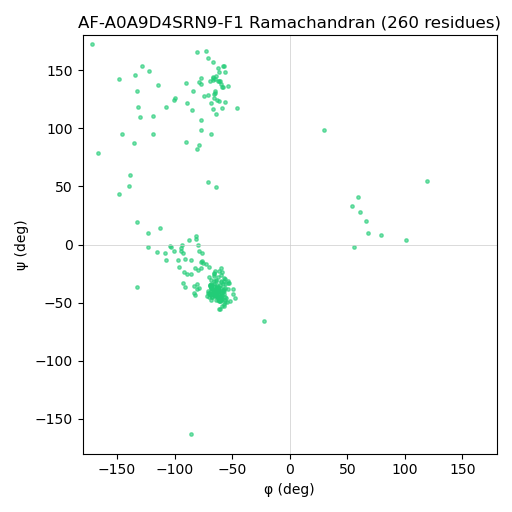? 2.862 11.969 -6.516 1.00 87.44 127 ASP A O 1
ATOM 982 N N . GLU A 1 128 ? 2.345 11.854 -4.338 1.00 86.69 128 GLU A N 1
ATOM 983 C CA . GLU A 1 128 ? 1.939 10.449 -4.350 1.00 86.69 128 GLU A CA 1
ATOM 984 C C . GLU A 1 128 ? 0.609 10.275 -5.078 1.00 86.69 128 GLU A C 1
ATOM 986 O O . GLU A 1 128 ? 0.519 9.436 -5.973 1.00 86.69 128 GLU A O 1
ATOM 991 N N . SER A 1 129 ? -0.362 11.141 -4.796 1.00 86.31 129 SER A N 1
ATOM 992 C CA . SER A 1 129 ? -1.648 11.191 -5.497 1.00 86.31 129 SER A CA 1
ATOM 993 C C . SER A 1 129 ? -1.487 11.459 -6.998 1.00 86.31 129 SER A C 1
ATOM 995 O O . SER A 1 129 ? -2.170 10.859 -7.828 1.00 86.31 129 SER A O 1
ATOM 997 N N . ARG A 1 130 ? -0.524 12.302 -7.399 1.00 87.38 130 ARG A N 1
ATOM 998 C CA . ARG A 1 130 ? -0.199 12.494 -8.825 1.00 87.38 130 ARG A CA 1
ATOM 999 C C . ARG A 1 130 ? 0.371 11.215 -9.452 1.00 87.38 130 ARG A C 1
ATOM 1001 O O . ARG A 1 130 ? 0.045 10.875 -10.591 1.00 87.38 130 ARG A O 1
ATOM 1008 N N . LYS A 1 131 ? 1.223 10.479 -8.731 1.00 85.44 131 LYS A N 1
ATOM 1009 C CA . LYS A 1 131 ? 1.807 9.215 -9.217 1.00 85.44 131 LYS A CA 1
ATOM 1010 C C . LYS A 1 131 ? 0.755 8.118 -9.387 1.00 85.44 131 LYS A C 1
ATOM 1012 O O . LYS A 1 131 ? 0.783 7.429 -10.403 1.00 85.44 131 LYS A O 1
ATOM 1017 N N . THR A 1 132 ? -0.180 7.974 -8.453 1.00 86.25 132 THR A N 1
ATOM 1018 C CA . THR A 1 132 ? -1.261 6.976 -8.542 1.00 86.25 132 THR A CA 1
ATOM 1019 C C . THR A 1 132 ? -2.210 7.267 -9.706 1.00 86.25 132 THR A C 1
ATOM 1021 O O . THR A 1 132 ? -2.545 6.363 -10.472 1.00 86.25 132 THR A O 1
ATOM 1024 N N . GLU A 1 133 ? -2.559 8.535 -9.933 1.00 85.69 133 GLU A N 1
ATOM 1025 C CA . GLU A 1 133 ? -3.397 8.940 -11.068 1.00 85.69 133 GLU A CA 1
ATOM 1026 C C . GLU A 1 133 ? -2.689 8.713 -12.415 1.00 85.69 133 GLU A C 1
ATOM 1028 O O . GLU A 1 133 ? -3.264 8.148 -13.349 1.00 85.69 133 GLU A O 1
ATOM 1033 N N . THR A 1 134 ? -1.401 9.066 -12.524 1.00 85.62 134 THR A N 1
ATOM 1034 C CA . THR A 1 134 ? -0.626 8.753 -13.741 1.00 85.62 134 THR A CA 1
ATOM 1035 C C . THR A 1 134 ? -0.488 7.250 -13.976 1.00 85.62 134 THR A C 1
ATOM 1037 O O . THR A 1 134 ? -0.544 6.808 -15.126 1.00 85.62 134 THR A O 1
ATOM 1040 N N . TRP A 1 135 ? -0.343 6.449 -12.915 1.00 84.62 135 TRP A N 1
ATOM 1041 C CA . TRP A 1 135 ? -0.364 4.994 -13.018 1.00 84.62 135 TRP A CA 1
ATOM 1042 C C . TRP A 1 135 ? -1.699 4.489 -13.555 1.00 84.62 135 TRP A C 1
ATOM 1044 O O . TRP A 1 135 ? -1.689 3.707 -14.501 1.00 84.62 135 TRP A O 1
ATOM 1054 N N . ARG A 1 136 ? -2.829 4.947 -13.004 1.00 83.56 136 ARG A N 1
ATOM 1055 C CA . ARG A 1 136 ? -4.171 4.515 -13.418 1.00 83.56 136 ARG A CA 1
ATOM 1056 C C . ARG A 1 136 ? -4.350 4.654 -14.933 1.00 83.56 136 ARG A C 1
ATOM 1058 O O . ARG A 1 136 ? -4.667 3.676 -15.609 1.00 83.56 136 ARG A O 1
ATOM 1065 N N . ARG A 1 137 ? -3.989 5.822 -15.477 1.00 81.69 137 ARG A N 1
ATOM 1066 C CA . ARG A 1 137 ? -4.015 6.106 -16.926 1.00 8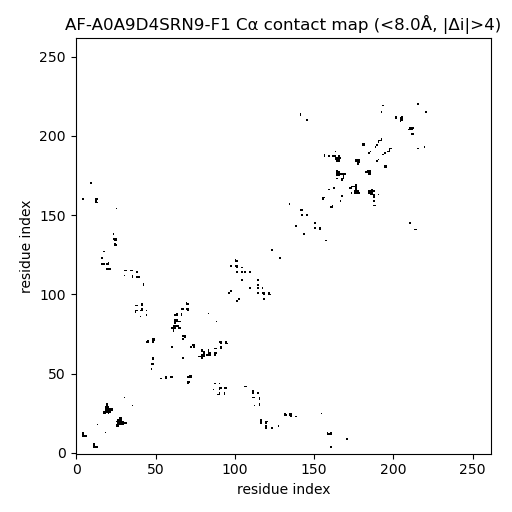1.69 137 ARG A CA 1
ATOM 1067 C C . ARG A 1 137 ? -3.070 5.212 -17.733 1.00 81.69 137 ARG A C 1
ATOM 1069 O O . ARG A 1 137 ? -3.396 4.781 -18.838 1.00 81.69 137 ARG A O 1
ATOM 1076 N N . LYS A 1 138 ? -1.870 4.925 -17.216 1.00 80.38 138 LYS A N 1
ATOM 1077 C CA . LYS A 1 138 ? -0.902 4.041 -17.890 1.00 80.38 138 LYS A CA 1
ATOM 1078 C C . LYS A 1 138 ? -1.341 2.580 -17.868 1.00 80.38 138 LYS A C 1
ATOM 1080 O O . LYS A 1 138 ? -1.183 1.901 -18.879 1.00 80.38 138 LYS A O 1
ATOM 1085 N N . LYS A 1 139 ? -1.879 2.098 -16.744 1.00 80.50 139 LYS A N 1
ATOM 1086 C CA . LYS A 1 139 ? -2.314 0.710 -16.555 1.00 80.50 139 LYS A CA 1
ATOM 1087 C C . LYS A 1 139 ? -3.389 0.343 -17.566 1.00 80.50 139 LYS A C 1
ATOM 1089 O O . LYS A 1 139 ? -3.259 -0.698 -18.204 1.00 80.50 139 LYS A O 1
ATOM 1094 N N . GLU A 1 140 ? -4.383 1.210 -17.737 1.00 74.12 140 GLU A N 1
ATOM 1095 C CA . GLU A 1 140 ? -5.481 1.017 -18.688 1.00 74.12 140 GLU A CA 1
ATOM 1096 C C . GLU A 1 140 ? -4.974 0.831 -20.125 1.00 74.12 140 GLU A C 1
ATOM 1098 O O . GLU A 1 140 ? -5.429 -0.058 -20.840 1.00 74.12 140 GLU A O 1
ATOM 1103 N N . ASN A 1 141 ? -3.949 1.589 -20.516 1.00 75.38 141 ASN A N 1
ATOM 1104 C CA . ASN A 1 141 ? -3.358 1.502 -21.850 1.00 75.38 141 ASN A CA 1
ATOM 1105 C C . ASN A 1 141 ? -2.374 0.331 -22.018 1.00 75.38 141 ASN A C 1
ATOM 1107 O O . ASN A 1 141 ? -2.313 -0.275 -23.084 1.00 75.38 141 ASN A O 1
ATOM 1111 N N . GLN A 1 142 ? -1.572 0.019 -20.995 1.00 73.25 142 GLN A N 1
ATOM 1112 C CA . GLN A 1 142 ? -0.475 -0.956 -21.096 1.00 73.25 142 GLN A CA 1
ATOM 1113 C C . GLN A 1 142 ? -0.876 -2.384 -20.724 1.00 73.25 142 GLN A C 1
ATOM 1115 O O . GLN A 1 142 ? -0.207 -3.316 -21.156 1.00 73.25 142 GLN A O 1
ATOM 1120 N N . SER A 1 143 ? -1.928 -2.563 -19.922 1.00 69.75 143 SER A N 1
ATOM 1121 C CA . SER A 1 143 ? -2.323 -3.877 -19.383 1.00 69.75 143 SER A CA 1
ATOM 1122 C C . SER A 1 143 ? -3.526 -4.481 -20.109 1.00 69.75 143 SER A C 1
ATOM 1124 O O . SER A 1 143 ? -3.940 -5.597 -19.798 1.00 69.75 143 SER A O 1
ATOM 1126 N N . ARG A 1 144 ? -4.099 -3.759 -21.081 1.00 69.12 144 ARG A N 1
ATOM 1127 C CA . ARG A 1 144 ? -5.243 -4.226 -21.867 1.00 69.12 144 ARG A CA 1
ATOM 1128 C C . ARG A 1 144 ? -4.827 -5.418 -22.730 1.00 69.12 144 ARG A C 1
ATOM 1130 O O . ARG A 1 144 ? -3.976 -5.286 -23.603 1.00 69.12 144 ARG A O 1
ATOM 1137 N N . GLY A 1 145 ? -5.428 -6.578 -22.472 1.00 68.12 145 GLY A N 1
ATOM 1138 C CA . GLY A 1 145 ? -5.139 -7.819 -23.198 1.00 68.12 145 GLY A CA 1
ATOM 1139 C C . GLY A 1 145 ? -3.859 -8.542 -22.766 1.00 68.12 145 GLY A C 1
ATOM 1140 O O . GLY A 1 145 ? -3.472 -9.501 -23.427 1.00 68.12 145 GLY A O 1
ATOM 1141 N N . LEU A 1 146 ? -3.203 -8.112 -21.679 1.00 73.06 146 LEU A N 1
ATOM 1142 C CA . LEU A 1 146 ? -2.098 -8.864 -21.083 1.00 73.06 146 LEU A CA 1
ATOM 1143 C C . LEU A 1 146 ? -2.614 -9.848 -20.019 1.00 73.06 146 LEU A C 1
ATOM 1145 O O . LEU A 1 146 ? -3.460 -9.449 -19.207 1.00 73.06 146 LEU A O 1
ATOM 1149 N N . PRO A 1 147 ? -2.073 -11.083 -19.968 1.00 78.06 147 PRO A N 1
ATOM 1150 C CA . PRO A 1 147 ? -2.331 -12.020 -18.877 1.00 78.06 147 PRO A CA 1
ATOM 1151 C C . PRO A 1 147 ? -1.974 -11.414 -17.517 1.00 78.06 147 PRO A C 1
ATOM 1153 O O . PRO A 1 147 ? -1.048 -10.600 -17.412 1.00 78.06 147 PRO A O 1
ATOM 1156 N N . ARG A 1 148 ? -2.700 -11.814 -16.468 1.00 75.94 148 ARG A N 1
ATOM 1157 C CA . ARG A 1 148 ? -2.561 -11.251 -15.115 1.00 75.94 148 ARG A CA 1
ATOM 1158 C C . ARG A 1 148 ? -1.150 -11.444 -14.555 1.00 75.94 148 ARG A C 1
ATOM 1160 O O . ARG A 1 148 ? -0.637 -10.572 -13.864 1.00 75.94 148 ARG A O 1
ATOM 1167 N N . GLU A 1 149 ? -0.491 -12.529 -14.935 1.00 76.75 149 GLU A N 1
ATOM 1168 C CA . GLU A 1 149 ? 0.875 -12.896 -14.558 1.00 76.75 149 GLU A CA 1
ATOM 1169 C C . GLU A 1 149 ? 1.903 -11.833 -14.989 1.00 76.75 149 GLU A C 1
ATOM 1171 O O . GLU A 1 149 ? 2.953 -11.677 -14.367 1.00 76.75 149 GLU A O 1
ATOM 1176 N N . VAL A 1 150 ? 1.596 -11.060 -16.037 1.00 78.00 150 VAL A N 1
ATOM 1177 C CA . VAL A 1 150 ? 2.476 -10.012 -16.578 1.00 78.00 150 VAL A CA 1
ATOM 1178 C C . VAL A 1 150 ? 2.200 -8.645 -15.933 1.00 78.00 150 VAL A C 1
ATOM 1180 O O . VAL A 1 150 ? 3.013 -7.724 -16.060 1.00 78.00 150 VAL A O 1
ATOM 1183 N N . HIS A 1 151 ? 1.095 -8.479 -15.196 1.00 78.69 151 HIS A N 1
ATOM 1184 C CA . HIS A 1 151 ? 0.751 -7.194 -14.566 1.00 78.69 151 HIS A CA 1
ATOM 1185 C C . HIS A 1 151 ? 1.790 -6.796 -13.517 1.00 78.69 151 HIS A C 1
ATOM 1187 O O . HIS A 1 151 ? 2.192 -5.633 -13.479 1.00 78.69 151 HIS A O 1
ATOM 1193 N N . ASP A 1 152 ? 2.324 -7.762 -12.768 1.00 82.25 152 ASP A N 1
ATOM 1194 C CA . ASP A 1 152 ? 3.429 -7.560 -11.823 1.00 82.25 152 ASP A CA 1
ATOM 1195 C C . ASP A 1 152 ? 4.678 -7.000 -12.502 1.00 82.25 152 ASP A C 1
ATOM 1197 O O . ASP A 1 152 ? 5.368 -6.130 -11.966 1.00 82.25 152 ASP A O 1
ATOM 1201 N N . PHE A 1 153 ? 4.985 -7.485 -13.705 1.00 80.69 153 PHE A N 1
ATOM 1202 C CA . PHE A 1 153 ? 6.120 -7.002 -14.476 1.00 80.69 153 PHE A CA 1
ATOM 1203 C C . PHE A 1 153 ? 5.905 -5.554 -14.936 1.00 80.69 153 PHE A C 1
ATOM 1205 O O . PHE A 1 153 ? 6.789 -4.708 -14.768 1.00 80.69 153 PHE A O 1
ATOM 1212 N N . VAL A 1 154 ? 4.713 -5.238 -15.453 1.00 81.19 154 VAL A N 1
ATOM 1213 C CA . VAL A 1 154 ? 4.332 -3.870 -15.847 1.00 81.19 154 VAL A CA 1
ATOM 1214 C C . VAL A 1 154 ? 4.360 -2.926 -14.643 1.00 81.19 154 VAL A C 1
ATOM 1216 O O . VAL A 1 154 ? 4.845 -1.795 -14.758 1.00 81.19 154 VAL A O 1
ATOM 1219 N N . TRP A 1 155 ? 3.902 -3.394 -13.483 1.00 84.50 155 TRP A N 1
ATOM 1220 C CA . TRP A 1 155 ? 3.964 -2.665 -12.223 1.00 84.50 155 TRP A CA 1
ATOM 1221 C C . TRP A 1 155 ? 5.413 -2.376 -11.826 1.00 84.50 155 TRP A C 1
ATOM 1223 O O . TRP A 1 155 ? 5.798 -1.209 -11.717 1.00 84.50 155 TRP A O 1
ATOM 1233 N N . LYS A 1 156 ? 6.263 -3.408 -11.734 1.00 84.81 156 LYS A N 1
ATOM 1234 C CA . LYS A 1 156 ? 7.684 -3.259 -11.372 1.00 84.81 156 LYS A CA 1
ATOM 1235 C C . LYS A 1 156 ? 8.424 -2.320 -12.324 1.00 84.81 156 LYS A C 1
ATOM 1237 O O . LYS A 1 156 ? 9.264 -1.536 -11.881 1.00 84.81 156 LYS A O 1
ATOM 1242 N N . LYS A 1 157 ? 8.111 -2.369 -13.623 1.00 82.44 157 LYS A N 1
ATOM 1243 C CA . LYS A 1 157 ? 8.685 -1.468 -14.631 1.00 82.44 157 LYS A CA 1
ATOM 1244 C C . LYS A 1 157 ? 8.347 -0.008 -14.330 1.00 82.44 157 LYS A C 1
ATOM 1246 O O . LYS A 1 157 ? 9.246 0.821 -14.222 1.00 82.44 157 LYS A O 1
ATOM 1251 N N . ASN A 1 158 ? 7.061 0.312 -14.197 1.00 80.62 158 ASN A N 1
ATOM 1252 C CA . ASN A 1 158 ? 6.609 1.697 -14.034 1.00 80.62 158 ASN A CA 1
ATOM 1253 C C . ASN A 1 158 ? 7.021 2.297 -12.683 1.00 80.62 158 ASN A C 1
ATOM 1255 O O . ASN A 1 158 ? 7.308 3.491 -12.611 1.00 80.62 158 ASN A O 1
ATOM 1259 N N . TRP A 1 159 ? 7.125 1.469 -11.643 1.00 81.25 159 TRP A N 1
ATOM 1260 C CA . TRP A 1 159 ? 7.647 1.872 -10.336 1.00 81.25 159 TRP A CA 1
ATOM 1261 C C . TRP A 1 159 ? 9.180 1.892 -10.254 1.00 81.25 159 TRP A C 1
ATOM 1263 O O . TRP A 1 159 ? 9.725 2.157 -9.186 1.00 81.25 159 TRP A O 1
ATOM 1273 N N . LYS A 1 160 ? 9.890 1.641 -11.367 1.00 79.88 160 LYS A N 1
ATOM 1274 C CA . LYS A 1 160 ? 11.364 1.588 -11.439 1.00 79.88 160 LYS A CA 1
ATOM 1275 C C . LYS A 1 160 ? 11.981 0.617 -10.421 1.00 79.88 160 LYS A C 1
ATOM 1277 O O . LYS A 1 160 ? 13.069 0.840 -9.901 1.00 79.88 160 LYS A O 1
ATOM 1282 N N . VAL A 1 161 ? 11.266 -0.469 -10.144 1.00 82.75 161 VAL A N 1
ATOM 1283 C CA . VAL A 1 161 ? 11.674 -1.542 -9.228 1.00 82.75 161 VAL A CA 1
ATOM 1284 C C . VAL A 1 161 ? 12.532 -2.585 -9.942 1.00 82.75 161 VAL A C 1
ATOM 1286 O O . VAL A 1 161 ? 13.316 -3.280 -9.299 1.00 82.75 161 VAL A O 1
ATOM 1289 N N . LEU A 1 162 ? 12.384 -2.722 -11.265 1.00 83.69 162 LEU A N 1
ATOM 1290 C C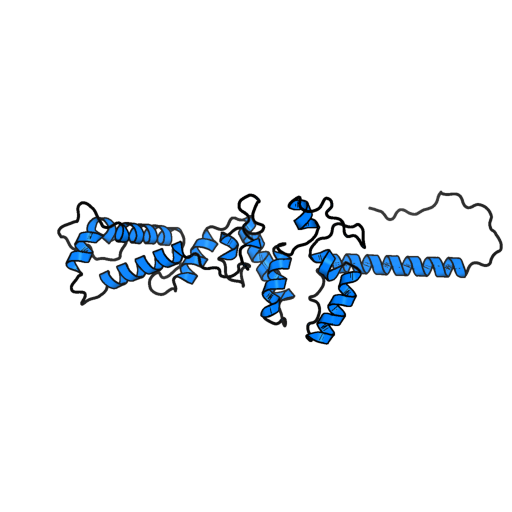A . LEU A 1 162 ? 13.148 -3.707 -12.025 1.00 83.69 162 LEU A CA 1
ATOM 1291 C C . LEU A 1 162 ? 14.662 -3.460 -11.897 1.00 83.69 162 LEU A C 1
ATOM 1293 O O . LEU A 1 162 ? 15.106 -2.309 -11.993 1.00 83.69 162 LEU A O 1
ATOM 1297 N N . PRO A 1 163 ? 15.459 -4.531 -11.726 1.00 79.88 163 PRO A N 1
ATOM 1298 C CA . PRO A 1 163 ? 16.906 -4.417 -11.693 1.00 79.88 163 PRO A CA 1
ATOM 1299 C C . PRO A 1 163 ? 17.391 -3.936 -13.063 1.00 79.88 163 PRO A C 1
ATOM 1301 O O . PRO A 1 163 ? 17.271 -4.628 -14.068 1.00 79.88 163 PRO A O 1
ATOM 1304 N N . SER A 1 164 ? 17.910 -2.716 -13.094 1.00 86.38 164 SER A N 1
ATOM 1305 C CA . SER A 1 164 ? 18.564 -2.101 -14.251 1.00 86.38 164 SER A CA 1
ATOM 1306 C C . SER A 1 164 ? 19.917 -1.577 -13.798 1.00 86.38 164 SER A C 1
ATOM 1308 O O . SER A 1 164 ? 20.072 -1.255 -12.614 1.00 86.38 164 SER A O 1
ATOM 1310 N N . LYS A 1 165 ? 20.900 -1.456 -14.696 1.00 87.62 165 LYS A N 1
ATOM 1311 C CA . LYS A 1 165 ? 22.193 -0.860 -14.323 1.00 87.62 165 LYS A CA 1
ATOM 1312 C C . LYS A 1 165 ? 22.048 0.538 -13.732 1.00 87.62 165 LYS A C 1
ATOM 1314 O O . LYS A 1 165 ? 22.784 0.854 -12.805 1.00 87.62 165 LYS A O 1
ATOM 1319 N N . GLN A 1 166 ? 21.079 1.337 -14.183 1.00 88.06 166 GLN A N 1
ATOM 1320 C CA . GLN A 1 166 ? 20.744 2.614 -13.548 1.00 88.06 166 GLN A CA 1
ATOM 1321 C C . GLN A 1 166 ? 20.438 2.450 -12.052 1.00 88.06 166 GLN A C 1
ATOM 1323 O O . GLN A 1 166 ? 21.011 3.149 -11.215 1.00 88.06 166 GLN A O 1
ATOM 1328 N N . MET A 1 167 ? 19.569 1.501 -11.696 1.00 83.94 167 MET A N 1
ATOM 1329 C CA . MET A 1 167 ? 19.229 1.236 -10.296 1.00 83.94 167 MET A CA 1
ATOM 1330 C C . MET A 1 167 ? 20.410 0.641 -9.526 1.00 83.94 167 MET A C 1
ATOM 1332 O O . MET A 1 167 ? 20.696 1.083 -8.418 1.00 83.94 167 MET A O 1
ATOM 1336 N N . LEU A 1 168 ? 21.139 -0.311 -10.113 1.00 86.75 168 LEU A N 1
ATOM 1337 C CA . LEU A 1 168 ? 22.318 -0.911 -9.483 1.00 86.75 168 LEU A CA 1
ATOM 1338 C C . LEU A 1 168 ? 23.412 0.132 -9.209 1.00 86.75 168 LEU A C 1
ATOM 1340 O O . LEU A 1 168 ? 24.026 0.099 -8.145 1.00 86.75 168 LEU A O 1
ATOM 1344 N N . HIS A 1 169 ? 23.619 1.079 -10.127 1.00 86.94 169 HIS A N 1
ATOM 1345 C CA . HIS A 1 169 ? 24.563 2.185 -9.969 1.00 86.94 169 HIS A CA 1
ATOM 1346 C C . HIS A 1 169 ? 24.106 3.151 -8.877 1.00 86.94 169 HIS A C 1
ATOM 1348 O O . HIS A 1 169 ? 24.887 3.500 -7.999 1.00 86.94 169 HIS A O 1
ATOM 1354 N N . LYS A 1 170 ? 22.815 3.517 -8.857 1.00 84.38 170 LYS A N 1
ATOM 1355 C CA . LYS A 1 170 ? 22.226 4.324 -7.776 1.00 84.38 170 LYS A CA 1
ATOM 1356 C C . LYS A 1 170 ? 22.404 3.666 -6.404 1.00 84.38 170 LYS A C 1
ATOM 1358 O O . LYS A 1 170 ? 22.539 4.354 -5.397 1.00 84.38 170 LYS A O 1
ATOM 1363 N N . PHE A 1 171 ? 22.416 2.337 -6.360 1.00 79.75 171 PHE A N 1
ATOM 1364 C CA . PHE A 1 171 ? 22.693 1.574 -5.150 1.00 79.75 171 PHE A CA 1
ATOM 1365 C C . PHE A 1 171 ? 24.187 1.309 -4.907 1.00 79.75 171 PHE A C 1
ATOM 1367 O O . PHE A 1 171 ? 24.497 0.609 -3.945 1.00 79.75 171 PHE A O 1
ATOM 1374 N N . GLY A 1 172 ? 25.108 1.832 -5.719 1.00 83.94 172 GLY A N 1
ATOM 1375 C CA . GLY A 1 172 ? 26.553 1.638 -5.559 1.00 83.94 172 GLY A CA 1
ATOM 1376 C C . GLY A 1 172 ? 27.030 0.196 -5.771 1.00 83.94 172 GLY A C 1
ATOM 1377 O O . GLY A 1 172 ? 28.087 -0.170 -5.277 1.00 83.94 172 GLY A O 1
ATOM 1378 N N . ILE A 1 173 ? 26.240 -0.644 -6.450 1.00 86.94 173 ILE A N 1
ATOM 1379 C CA . ILE A 1 173 ? 26.586 -2.051 -6.730 1.00 86.94 173 ILE A CA 1
ATOM 1380 C C . ILE A 1 173 ? 27.487 -2.152 -7.963 1.00 86.94 173 ILE A C 1
ATOM 1382 O O . ILE A 1 173 ? 28.363 -3.007 -8.029 1.00 86.94 173 ILE A O 1
ATOM 1386 N N . VAL A 1 174 ? 27.257 -1.291 -8.956 1.00 88.31 174 VAL A N 1
ATOM 1387 C CA . VAL A 1 174 ? 28.046 -1.240 -10.193 1.00 88.31 174 VAL A CA 1
ATOM 1388 C C . VAL A 1 174 ? 28.654 0.150 -10.369 1.00 88.31 174 VAL A C 1
ATOM 1390 O O . VAL A 1 174 ? 28.024 1.130 -9.970 1.00 88.31 174 VAL A O 1
ATOM 1393 N N . PRO A 1 175 ? 29.831 0.263 -11.009 1.00 88.75 175 PRO A N 1
ATOM 1394 C CA . PRO A 1 175 ? 30.548 1.532 -11.152 1.00 88.75 175 PRO A CA 1
ATOM 1395 C C . PRO A 1 175 ? 29.952 2.468 -12.212 1.00 88.75 175 PRO A C 1
ATOM 1397 O O . PRO A 1 175 ? 30.305 3.638 -12.267 1.00 88.75 175 PRO A O 1
ATOM 1400 N N . SER A 1 176 ? 29.067 1.976 -13.087 1.00 90.88 176 SER A N 1
ATOM 1401 C CA . SER A 1 176 ? 28.438 2.799 -14.122 1.00 90.88 176 SER A CA 1
ATOM 1402 C C . SER A 1 176 ? 27.023 2.336 -14.450 1.00 90.88 176 SER A C 1
ATOM 1404 O O . SER A 1 176 ? 26.752 1.139 -14.550 1.00 90.88 176 SER A O 1
ATOM 1406 N N . ALA A 1 177 ? 26.143 3.306 -14.703 1.00 90.31 177 ALA A N 1
ATOM 1407 C CA . ALA A 1 177 ? 24.788 3.090 -15.203 1.00 90.31 177 ALA A CA 1
ATOM 1408 C C . ALA A 1 177 ? 24.719 2.825 -16.723 1.00 90.31 177 ALA A C 1
ATOM 1410 O O . ALA A 1 177 ? 23.626 2.655 -17.258 1.00 90.31 177 ALA A O 1
ATOM 1411 N N . ARG A 1 178 ? 25.848 2.821 -17.450 1.00 90.44 178 ARG A N 1
ATOM 1412 C CA . ARG A 1 178 ? 25.852 2.736 -18.920 1.00 90.44 178 ARG A CA 1
ATOM 1413 C C . ARG A 1 178 ? 25.590 1.324 -19.457 1.00 90.44 178 ARG A C 1
ATOM 1415 O O . ARG A 1 178 ? 26.167 0.331 -18.992 1.00 90.44 178 ARG A O 1
ATOM 1422 N N . CYS A 1 179 ? 24.778 1.264 -20.510 1.00 87.50 179 CYS A N 1
ATOM 1423 C CA . CYS A 1 179 ? 24.538 0.070 -21.306 1.00 87.50 179 CYS A CA 1
ATOM 1424 C C . CYS A 1 179 ? 25.834 -0.355 -22.015 1.00 87.50 179 CYS A C 1
ATOM 1426 O O . CYS A 1 179 ? 26.462 0.484 -22.669 1.00 87.50 179 CYS A O 1
ATOM 1428 N N . PRO A 1 180 ? 26.223 -1.641 -21.960 1.00 85.12 180 PRO A N 1
ATOM 1429 C CA . PRO A 1 180 ? 27.403 -2.125 -22.677 1.00 85.12 180 PRO A CA 1
ATOM 1430 C C . PRO A 1 180 ? 27.247 -2.046 -24.206 1.00 85.12 180 PRO A C 1
ATOM 1432 O O . PRO A 1 180 ? 28.240 -1.875 -24.903 1.00 85.12 180 PRO A O 1
ATOM 1435 N N . ASN A 1 181 ? 26.013 -2.103 -24.722 1.00 83.38 181 ASN A N 1
ATOM 1436 C CA . ASN A 1 181 ? 25.742 -2.161 -26.163 1.00 83.38 181 ASN A CA 1
ATOM 1437 C C . ASN A 1 181 ? 25.568 -0.779 -26.812 1.00 83.38 181 ASN A C 1
ATOM 1439 O O . ASN A 1 181 ? 25.980 -0.582 -27.948 1.00 83.38 181 ASN A O 1
ATOM 1443 N N . TYR A 1 182 ? 24.951 0.177 -26.108 1.00 76.00 182 TYR A N 1
ATOM 1444 C CA . TYR A 1 182 ? 24.588 1.495 -26.661 1.00 76.00 182 TYR A CA 1
ATOM 1445 C C . TYR A 1 182 ? 25.321 2.676 -26.008 1.00 76.00 182 TYR A C 1
ATOM 1447 O O . TYR A 1 182 ? 25.138 3.810 -26.441 1.00 76.00 182 TYR A O 1
ATOM 1455 N N . ARG A 1 183 ? 26.105 2.446 -24.940 1.00 75.50 183 ARG A N 1
ATOM 1456 C CA . ARG A 1 183 ? 26.784 3.467 -24.103 1.00 75.50 183 ARG A CA 1
ATOM 1457 C C . ARG A 1 183 ? 25.877 4.549 -23.480 1.00 75.50 183 ARG A C 1
ATOM 1459 O O . ARG A 1 183 ? 26.370 5.362 -22.701 1.00 75.50 183 ARG A O 1
ATOM 1466 N N . ALA A 1 184 ? 24.574 4.532 -23.756 1.00 81.00 184 ALA A N 1
ATOM 1467 C CA . ALA A 1 184 ? 23.545 5.323 -23.084 1.00 81.00 184 ALA A CA 1
ATOM 1468 C C . ALA A 1 184 ? 23.261 4.801 -21.664 1.00 81.00 184 ALA A C 1
ATOM 1470 O O . ALA A 1 184 ? 23.675 3.697 -21.308 1.00 81.00 184 ALA A O 1
ATOM 1471 N N . GLU A 1 185 ? 22.553 5.580 -20.846 1.00 85.69 185 GLU A N 1
ATOM 1472 C CA . GLU A 1 185 ? 22.117 5.140 -19.517 1.00 85.69 185 GLU A CA 1
ATOM 1473 C C . GLU A 1 185 ? 21.101 3.990 -19.630 1.00 85.69 185 GLU A C 1
ATOM 1475 O O . GLU A 1 185 ? 20.091 4.085 -20.327 1.00 85.69 185 GLU A O 1
ATOM 1480 N N . GLU A 1 186 ? 21.378 2.877 -18.955 1.00 87.88 186 GLU A N 1
ATOM 1481 C CA . GLU A 1 186 ? 20.573 1.662 -19.019 1.00 87.88 186 GLU A CA 1
ATOM 1482 C C . GLU A 1 186 ? 19.481 1.691 -17.945 1.00 87.88 186 GLU A C 1
ATOM 1484 O O . GLU A 1 186 ? 19.648 1.210 -16.818 1.00 87.88 186 GLU A O 1
ATOM 1489 N N . SER A 1 187 ? 18.345 2.274 -18.319 1.00 86.19 187 SER A N 1
ATOM 1490 C CA . SER A 1 187 ? 17.091 2.172 -17.574 1.00 86.19 187 SER A CA 1
ATOM 1491 C C . SER A 1 187 ? 16.370 0.851 -17.877 1.00 86.19 187 SER A C 1
ATOM 1493 O O . SER A 1 187 ? 16.648 0.180 -18.871 1.00 86.19 187 SER A O 1
ATOM 1495 N N . ALA A 1 188 ? 15.378 0.486 -17.058 1.00 84.31 188 ALA A N 1
ATOM 1496 C CA . ALA A 1 188 ? 14.529 -0.675 -17.346 1.00 84.31 188 ALA A CA 1
ATOM 1497 C C . ALA A 1 188 ? 13.818 -0.552 -18.708 1.00 84.31 188 ALA A C 1
ATOM 1499 O O . ALA A 1 188 ? 13.628 -1.541 -19.405 1.00 84.31 188 ALA A O 1
ATOM 1500 N N . GLU A 1 189 ? 13.443 0.660 -19.111 1.00 82.06 189 GLU A N 1
ATOM 1501 C CA . GLU A 1 189 ? 12.834 0.916 -20.416 1.00 82.06 189 GLU A CA 1
ATOM 1502 C C . GLU A 1 189 ? 13.828 0.695 -21.559 1.00 82.06 189 GLU A C 1
ATOM 1504 O O . GLU A 1 189 ? 13.496 0.036 -22.545 1.00 82.06 189 GLU A O 1
ATOM 1509 N N . HIS A 1 190 ? 15.068 1.156 -21.380 1.00 84.94 190 HIS A N 1
ATOM 1510 C CA . HIS A 1 190 ? 16.141 0.924 -22.335 1.00 84.94 190 HIS A CA 1
ATOM 1511 C C . HIS A 1 190 ? 16.387 -0.575 -22.537 1.00 84.94 190 HIS A C 1
ATOM 1513 O O . HIS A 1 190 ? 16.335 -1.063 -23.665 1.00 84.94 190 HIS A O 1
ATOM 1519 N N . THR A 1 191 ? 16.587 -1.326 -21.451 1.00 85.88 191 THR A N 1
ATOM 1520 C CA . THR A 1 191 ? 16.854 -2.772 -21.509 1.00 85.88 191 THR A CA 1
ATOM 1521 C C . THR A 1 191 ? 15.712 -3.548 -22.158 1.00 85.88 191 THR A C 1
ATOM 1523 O O . THR A 1 191 ? 15.958 -4.528 -22.857 1.00 85.88 191 THR A O 1
ATOM 1526 N N . LEU A 1 192 ? 14.469 -3.113 -21.944 1.00 83.38 192 LEU A N 1
ATOM 1527 C CA . LEU A 1 192 ? 13.290 -3.826 -22.422 1.00 83.38 192 LEU A CA 1
ATOM 1528 C C . LEU A 1 192 ? 12.841 -3.428 -23.826 1.00 83.38 192 LEU A C 1
ATOM 1530 O O . LEU A 1 192 ? 12.195 -4.247 -24.465 1.00 83.38 192 LEU A O 1
ATOM 1534 N N . PHE A 1 193 ? 13.128 -2.222 -24.321 1.00 81.69 193 PHE A N 1
ATOM 1535 C CA . PHE A 1 193 ? 12.570 -1.763 -25.605 1.00 81.69 193 PHE A CA 1
ATOM 1536 C C . PHE A 1 193 ? 13.592 -1.132 -26.546 1.00 81.69 193 PHE A C 1
ATOM 1538 O O . PHE A 1 193 ? 13.486 -1.324 -27.756 1.00 81.69 193 PHE A O 1
ATOM 1545 N N . GLU A 1 194 ? 14.572 -0.395 -26.026 1.00 82.44 194 GLU A N 1
ATOM 1546 C CA . GLU A 1 194 ? 15.493 0.380 -26.867 1.00 82.44 194 GLU A CA 1
ATOM 1547 C C . GLU A 1 194 ? 16.777 -0.381 -27.220 1.00 82.44 194 GLU A C 1
ATOM 1549 O O . GLU A 1 194 ? 17.340 -0.190 -28.296 1.00 82.44 194 GLU A O 1
ATOM 1554 N N . CYS A 1 195 ? 17.263 -1.233 -26.317 1.00 85.19 195 CYS A N 1
ATOM 1555 C CA . CYS A 1 195 ? 18.519 -1.949 -26.490 1.00 85.19 195 CYS A CA 1
ATOM 1556 C C . CYS A 1 195 ? 18.432 -2.930 -27.668 1.00 85.19 195 CYS A C 1
ATOM 1558 O O . CYS A 1 195 ? 17.429 -3.624 -27.846 1.00 85.19 195 CYS A O 1
ATOM 1560 N N . ALA A 1 196 ? 19.519 -3.068 -28.436 1.00 82.94 196 ALA A N 1
ATOM 1561 C CA . ALA A 1 196 ? 19.598 -4.030 -29.542 1.00 82.94 196 ALA A CA 1
ATOM 1562 C C . ALA A 1 196 ? 19.257 -5.466 -29.101 1.00 82.94 196 ALA A C 1
ATOM 1564 O O . ALA A 1 196 ? 18.630 -6.213 -29.852 1.00 82.94 196 ALA A O 1
ATOM 1565 N N . ALA A 1 197 ? 19.605 -5.826 -27.860 1.00 82.88 197 ALA A N 1
ATOM 1566 C CA . ALA A 1 197 ? 19.315 -7.132 -27.275 1.00 82.88 197 ALA A CA 1
ATOM 1567 C C . ALA A 1 197 ? 17.820 -7.359 -26.967 1.00 82.88 197 ALA A C 1
ATOM 1569 O O . ALA A 1 197 ? 17.389 -8.504 -26.858 1.00 82.88 197 ALA A O 1
ATOM 1570 N N . ALA A 1 198 ? 17.002 -6.306 -26.867 1.00 85.12 198 ALA A N 1
ATOM 1571 C CA . ALA A 1 198 ? 15.589 -6.426 -26.511 1.00 85.12 198 ALA A CA 1
ATOM 1572 C C . ALA A 1 198 ? 14.748 -7.076 -27.622 1.00 85.12 198 ALA A C 1
ATOM 1574 O O . ALA A 1 198 ? 13.895 -7.925 -27.359 1.00 85.12 198 ALA A O 1
ATOM 1575 N N . LYS A 1 199 ? 14.998 -6.706 -28.887 1.00 82.44 199 LYS A N 1
ATOM 1576 C CA . LYS A 1 199 ? 14.251 -7.214 -30.053 1.00 82.44 199 LYS A CA 1
ATOM 1577 C C . LYS A 1 199 ? 14.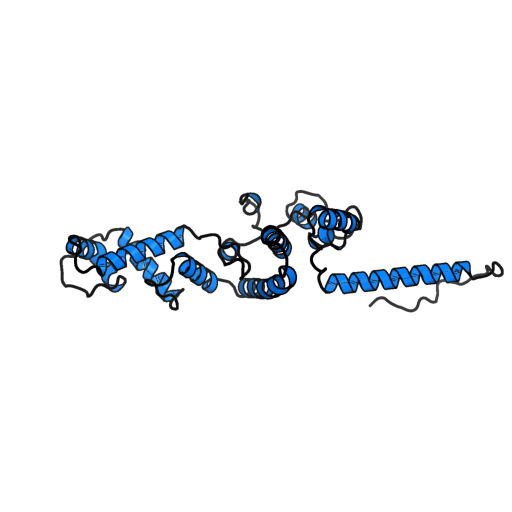277 -8.747 -30.176 1.00 82.44 199 LYS A C 1
ATOM 1579 O O . LYS A 1 199 ? 13.196 -9.322 -30.308 1.00 82.44 199 LYS A O 1
ATOM 1584 N N . PRO A 1 200 ? 15.439 -9.435 -30.162 1.00 86.06 200 PRO A N 1
ATOM 1585 C CA . PRO A 1 200 ? 15.465 -10.894 -30.258 1.00 86.06 200 PRO A CA 1
ATOM 1586 C C . PRO A 1 200 ? 14.778 -11.571 -29.065 1.00 86.06 200 PRO A C 1
ATOM 1588 O O . PRO A 1 200 ? 14.050 -12.540 -29.270 1.00 86.06 200 PRO A O 1
ATOM 1591 N N . VAL A 1 201 ? 14.913 -11.025 -27.851 1.00 86.38 201 VAL A N 1
ATOM 1592 C CA . VAL A 1 201 ? 14.230 -11.550 -26.657 1.00 86.38 201 VAL A CA 1
ATOM 1593 C C . VAL A 1 201 ? 12.712 -11.494 -26.824 1.00 86.38 201 VAL A C 1
ATOM 1595 O O . VAL A 1 201 ? 12.041 -12.508 -26.645 1.00 86.38 201 VAL A O 1
ATOM 1598 N N . TRP A 1 202 ? 12.154 -10.359 -27.251 1.00 85.38 202 TRP A N 1
ATOM 1599 C CA . TRP A 1 202 ? 10.707 -10.250 -27.465 1.00 85.38 202 TRP A CA 1
ATOM 1600 C C . TRP A 1 202 ? 10.180 -11.156 -28.576 1.00 85.38 202 TRP A C 1
ATOM 1602 O O . TRP A 1 202 ? 9.054 -11.634 -28.470 1.00 85.38 202 TRP A O 1
ATOM 1612 N N . ARG A 1 203 ? 10.975 -11.446 -29.615 1.00 85.75 203 ARG A N 1
ATOM 1613 C CA . ARG A 1 203 ? 10.590 -12.444 -30.630 1.00 85.75 203 ARG A CA 1
ATOM 1614 C C . ARG A 1 203 ? 10.479 -13.842 -30.027 1.00 85.75 203 ARG A C 1
ATOM 1616 O O . ARG A 1 203 ? 9.521 -14.548 -30.328 1.00 85.75 203 ARG A O 1
ATOM 1623 N N . LEU A 1 204 ? 11.431 -14.230 -29.177 1.00 87.31 204 LEU A N 1
ATOM 1624 C CA . LEU A 1 204 ? 11.394 -15.519 -28.483 1.00 87.31 204 LEU A CA 1
ATOM 1625 C C . LEU A 1 204 ? 10.204 -15.600 -27.524 1.00 87.31 204 LEU A C 1
ATOM 1627 O O . LEU A 1 204 ? 9.499 -16.603 -27.527 1.00 87.31 204 LEU A O 1
ATOM 1631 N N . VAL A 1 205 ? 9.930 -14.533 -26.769 1.00 83.69 205 VAL A N 1
ATOM 1632 C CA . VAL A 1 205 ? 8.774 -14.464 -25.861 1.00 83.69 205 VAL A CA 1
ATOM 1633 C C . VAL A 1 205 ? 7.455 -14.557 -26.631 1.00 83.69 205 VAL A C 1
ATOM 1635 O O . VAL A 1 205 ? 6.578 -15.329 -26.249 1.00 83.69 205 VAL A O 1
ATOM 1638 N N . ALA A 1 206 ? 7.323 -13.834 -27.744 1.00 84.06 206 ALA A N 1
ATOM 1639 C CA . ALA A 1 206 ? 6.132 -13.900 -28.585 1.00 84.06 206 ALA A CA 1
ATOM 1640 C C . ALA A 1 206 ? 5.924 -15.299 -29.178 1.00 84.06 206 ALA A C 1
ATOM 1642 O O . ALA A 1 206 ? 4.799 -15.788 -29.201 1.00 84.06 206 ALA A O 1
ATOM 1643 N N . LYS A 1 207 ? 7.003 -15.962 -29.611 1.00 86.81 207 LYS A N 1
ATOM 1644 C CA . LYS A 1 207 ? 6.944 -17.325 -30.151 1.00 86.81 207 LYS A CA 1
ATOM 1645 C C . LYS A 1 207 ? 6.622 -18.368 -29.076 1.00 86.81 207 LYS A C 1
ATOM 1647 O O . LYS A 1 207 ? 5.847 -19.276 -29.341 1.00 86.81 207 LYS A O 1
ATOM 1652 N N . GLY A 1 208 ? 7.231 -18.255 -27.896 1.00 84.75 208 GLY A N 1
ATOM 1653 C CA . GLY A 1 208 ? 7.104 -19.245 -26.824 1.00 84.75 208 GLY A CA 1
ATOM 1654 C C . GLY A 1 208 ? 5.822 -19.115 -26.006 1.00 84.75 208 GLY A C 1
ATOM 1655 O O . GLY A 1 208 ? 5.271 -20.121 -25.580 1.00 84.75 208 GLY A O 1
ATOM 1656 N N . PHE A 1 209 ? 5.338 -17.889 -25.804 1.00 80.88 209 PHE A N 1
ATOM 1657 C CA . PHE A 1 209 ? 4.231 -17.610 -24.883 1.00 80.88 209 PHE A CA 1
ATOM 1658 C C . PHE A 1 209 ? 3.041 -16.906 -25.546 1.00 80.88 209 PHE A C 1
ATOM 1660 O O . PHE A 1 209 ? 2.058 -16.618 -24.873 1.00 80.88 209 PHE A O 1
ATOM 1667 N N . GLY A 1 210 ? 3.117 -16.568 -26.839 1.00 79.31 210 GLY A N 1
ATOM 1668 C CA . GLY A 1 210 ? 2.057 -15.821 -27.529 1.00 79.31 210 GLY A CA 1
ATOM 1669 C C . GLY A 1 210 ? 1.892 -14.372 -27.047 1.00 79.31 210 GLY A C 1
ATOM 1670 O O . GLY A 1 210 ? 0.927 -13.702 -27.411 1.00 79.31 210 GLY A O 1
ATOM 1671 N N . ILE A 1 211 ? 2.823 -13.863 -26.232 1.00 77.00 211 ILE A N 1
ATOM 1672 C CA . ILE A 1 211 ? 2.750 -12.526 -25.632 1.00 77.00 211 ILE A CA 1
ATOM 1673 C C . ILE A 1 211 ? 3.400 -11.510 -26.571 1.00 77.00 211 ILE A C 1
ATOM 1675 O O . ILE A 1 211 ? 4.587 -11.600 -26.890 1.00 77.00 211 ILE A O 1
ATOM 1679 N N . ARG A 1 212 ? 2.637 -10.498 -26.990 1.00 73.00 212 ARG A N 1
ATOM 1680 C CA . ARG A 1 212 ? 3.183 -9.369 -27.756 1.00 73.00 212 ARG A CA 1
ATOM 1681 C C . ARG A 1 212 ? 3.936 -8.410 -26.826 1.00 73.00 212 ARG A C 1
ATOM 1683 O O . ARG A 1 212 ? 3.481 -8.190 -25.702 1.00 73.00 212 ARG A O 1
ATOM 1690 N N . PRO A 1 213 ? 5.051 -7.805 -27.278 1.00 69.88 213 PRO A N 1
ATOM 1691 C CA . PRO A 1 213 ? 5.719 -6.773 -26.499 1.00 69.88 213 PRO A CA 1
ATOM 1692 C C . PRO A 1 213 ? 4.734 -5.630 -26.218 1.00 69.88 213 PRO A C 1
ATOM 1694 O O . PRO A 1 213 ? 4.012 -5.213 -27.132 1.00 69.88 213 PRO A O 1
ATOM 1697 N N . PRO A 1 214 ? 4.684 -5.106 -24.982 1.00 67.00 214 PRO A N 1
ATOM 1698 C CA . PRO A 1 214 ? 3.862 -3.945 -24.694 1.00 67.00 214 PRO A CA 1
ATOM 1699 C C . PRO A 1 214 ? 4.346 -2.758 -25.542 1.00 67.00 214 PRO A C 1
ATOM 1701 O O . PRO A 1 214 ? 5.537 -2.669 -25.862 1.00 67.00 214 PRO A O 1
ATOM 1704 N N . PRO A 1 215 ? 3.437 -1.847 -25.929 1.00 65.50 215 PRO A N 1
ATOM 1705 C CA . PRO A 1 215 ? 3.779 -0.758 -26.825 1.00 65.50 215 PRO A CA 1
ATOM 1706 C C . PRO A 1 215 ? 4.907 0.097 -26.227 1.00 65.50 215 PRO A C 1
ATOM 1708 O O . PRO A 1 215 ? 4.847 0.438 -25.038 1.00 65.50 215 PRO A O 1
ATOM 1711 N N . PRO A 1 216 ? 5.912 0.474 -27.040 1.00 63.97 216 PRO A N 1
ATOM 1712 C CA . PRO A 1 216 ? 6.957 1.375 -26.589 1.00 63.97 216 PRO A CA 1
ATOM 1713 C C . PRO A 1 216 ? 6.318 2.724 -26.215 1.00 63.97 216 PRO A C 1
ATOM 1715 O O . PRO A 1 216 ? 5.364 3.153 -26.886 1.00 63.97 216 PRO A O 1
ATOM 1718 N N . PRO A 1 217 ? 6.784 3.376 -25.138 1.00 62.38 217 PRO A N 1
ATOM 1719 C CA . PRO A 1 217 ? 6.251 4.660 -24.696 1.00 62.38 217 PRO A CA 1
ATOM 1720 C C . PRO A 1 217 ? 6.364 5.727 -25.794 1.00 62.38 217 PRO A C 1
ATOM 1722 O O . PRO A 1 217 ? 7.232 5.630 -26.667 1.00 62.38 217 PRO A O 1
ATOM 1725 N N . PRO A 1 218 ? 5.483 6.741 -25.783 1.00 58.72 218 PRO A N 1
ATOM 1726 C CA . PRO A 1 218 ? 5.363 7.710 -26.874 1.00 58.72 218 PRO A CA 1
ATOM 1727 C C . PRO A 1 218 ? 6.696 8.389 -27.232 1.00 58.72 218 PRO A C 1
ATOM 1729 O O . PRO A 1 218 ? 7.009 8.520 -28.416 1.00 58.72 218 PRO A O 1
ATOM 1732 N N . ASP A 1 219 ? 7.529 8.695 -26.238 1.00 59.47 219 ASP A N 1
ATOM 1733 C CA . ASP A 1 219 ? 8.818 9.374 -26.431 1.00 59.47 219 ASP A CA 1
ATOM 1734 C C . ASP A 1 219 ? 9.842 8.495 -27.168 1.00 59.47 219 ASP A C 1
ATOM 1736 O O . ASP A 1 219 ? 10.576 8.956 -28.046 1.00 59.47 219 ASP A O 1
ATOM 1740 N N . SER A 1 220 ? 9.834 7.189 -26.896 1.00 55.16 220 SER A N 1
ATOM 1741 C CA . SER A 1 220 ? 10.698 6.226 -27.585 1.00 55.16 220 SER A CA 1
ATOM 1742 C C . SER A 1 220 ? 10.292 6.010 -29.050 1.00 55.16 220 SER A C 1
ATOM 1744 O O . SER A 1 220 ? 11.157 5.782 -29.892 1.00 55.16 220 SER A O 1
ATOM 1746 N N . ARG A 1 221 ? 9.006 6.189 -29.406 1.00 53.41 221 ARG A N 1
ATOM 1747 C CA . ARG A 1 221 ? 8.552 6.164 -30.812 1.00 53.41 221 ARG A CA 1
ATOM 1748 C C . ARG A 1 221 ? 9.067 7.367 -31.595 1.00 53.41 221 ARG A C 1
ATOM 1750 O O . ARG A 1 221 ? 9.420 7.219 -32.762 1.00 53.41 221 ARG A O 1
ATOM 1757 N N . ALA A 1 222 ? 9.122 8.543 -30.971 1.00 54.44 222 ALA A N 1
ATOM 1758 C CA . ALA A 1 222 ? 9.712 9.733 -31.581 1.00 54.44 222 ALA A CA 1
ATOM 1759 C C . ALA A 1 222 ? 11.224 9.553 -31.790 1.00 54.44 222 ALA A C 1
ATOM 1761 O O . ALA A 1 222 ? 11.743 9.870 -32.859 1.00 54.44 222 ALA A O 1
ATOM 1762 N N . LYS A 1 223 ? 11.916 8.961 -30.811 1.00 55.56 223 LYS A N 1
ATOM 1763 C CA . LYS A 1 223 ? 13.343 8.623 -30.899 1.00 55.56 223 LYS A CA 1
ATOM 1764 C C . LYS A 1 223 ? 13.626 7.557 -31.965 1.00 55.56 223 LYS A C 1
ATOM 1766 O O . LYS A 1 223 ? 14.559 7.717 -32.742 1.00 55.56 223 LYS A O 1
ATOM 1771 N N . GLU A 1 224 ? 12.793 6.520 -32.073 1.00 53.72 224 GLU A N 1
ATOM 1772 C CA . GLU A 1 224 ? 12.920 5.489 -33.111 1.00 53.72 224 GLU A CA 1
ATOM 1773 C C . GLU A 1 224 ? 12.602 6.040 -34.511 1.00 53.72 224 GLU A C 1
ATOM 1775 O O . GLU A 1 224 ? 13.297 5.699 -35.463 1.00 53.72 224 GLU A O 1
ATOM 1780 N N . ARG A 1 225 ? 11.621 6.945 -34.649 1.00 56.44 225 ARG A N 1
ATOM 1781 C CA . ARG A 1 225 ? 11.365 7.666 -35.911 1.00 56.44 225 ARG A CA 1
ATOM 1782 C C . ARG A 1 225 ? 12.550 8.535 -36.325 1.00 56.44 225 ARG A C 1
ATOM 1784 O O . ARG A 1 225 ? 12.942 8.477 -37.483 1.00 56.44 225 ARG A O 1
ATOM 1791 N N . ARG A 1 226 ? 13.158 9.265 -35.383 1.00 55.22 226 ARG A N 1
ATOM 1792 C CA . ARG A 1 226 ? 14.375 10.060 -35.628 1.00 55.22 226 ARG A CA 1
ATOM 1793 C C . ARG A 1 226 ? 15.570 9.185 -36.009 1.00 55.22 226 ARG A C 1
ATOM 1795 O O . ARG A 1 226 ? 16.303 9.540 -36.919 1.00 55.22 226 ARG A O 1
ATOM 1802 N N . LEU A 1 227 ? 15.747 8.028 -35.365 1.00 54.34 227 LEU A N 1
ATOM 1803 C CA . LEU A 1 227 ? 16.816 7.079 -35.700 1.00 54.34 227 LEU A CA 1
ATOM 1804 C C . LEU A 1 227 ? 16.603 6.405 -37.062 1.00 54.34 227 LEU A C 1
ATOM 1806 O O . LEU A 1 227 ? 17.577 6.170 -37.768 1.00 54.34 227 LEU A O 1
ATOM 1810 N N . ARG A 1 228 ? 15.352 6.120 -37.449 1.00 57.09 228 ARG A N 1
ATOM 1811 C CA . ARG A 1 228 ? 15.023 5.628 -38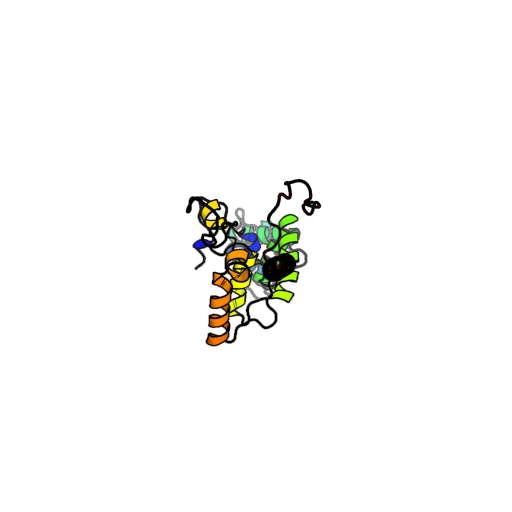.797 1.00 57.09 228 ARG A CA 1
ATOM 1812 C C . ARG A 1 228 ? 15.258 6.703 -39.853 1.00 57.09 228 ARG A C 1
ATOM 1814 O O . ARG A 1 228 ? 15.993 6.434 -40.784 1.00 57.09 228 ARG A O 1
ATOM 1821 N N . GLN A 1 229 ? 14.776 7.930 -39.642 1.00 55.72 229 GLN A N 1
ATOM 1822 C CA . GLN A 1 229 ? 15.089 9.063 -40.523 1.00 55.72 229 GLN A CA 1
ATOM 1823 C C . GLN A 1 229 ? 16.598 9.305 -40.644 1.00 55.72 229 GLN A C 1
ATOM 1825 O O . GLN A 1 229 ? 17.087 9.510 -41.744 1.00 55.72 229 GLN A O 1
ATOM 1830 N N . ALA A 1 230 ? 17.359 9.228 -39.549 1.00 51.91 230 ALA A N 1
ATOM 1831 C CA . ALA A 1 230 ? 18.814 9.371 -39.593 1.00 51.91 230 ALA A CA 1
ATOM 1832 C C . ALA A 1 230 ? 19.500 8.209 -40.337 1.00 51.91 230 ALA A C 1
ATOM 1834 O O . ALA A 1 230 ? 20.447 8.435 -41.084 1.00 51.91 230 ALA A O 1
ATOM 1835 N N . GLY A 1 231 ? 19.021 6.973 -40.158 1.00 53.78 231 GLY A N 1
ATOM 1836 C CA . GLY A 1 231 ? 19.508 5.797 -40.883 1.00 53.78 231 GLY A CA 1
ATOM 1837 C C . GLY A 1 231 ? 19.197 5.849 -42.379 1.00 53.78 231 GLY A C 1
ATOM 1838 O O . GLY A 1 231 ? 20.076 5.562 -43.187 1.00 53.78 231 GLY A O 1
ATOM 1839 N N . ASP A 1 232 ? 17.992 6.284 -42.742 1.00 55.19 232 ASP A N 1
ATOM 1840 C CA . ASP A 1 232 ? 17.560 6.473 -44.128 1.00 55.19 232 ASP A CA 1
ATOM 1841 C C . ASP A 1 232 ? 18.347 7.617 -44.790 1.00 55.19 232 ASP A C 1
ATOM 1843 O O . ASP A 1 232 ? 18.787 7.478 -45.929 1.00 55.19 232 ASP A O 1
ATOM 1847 N N . CYS A 1 233 ? 18.637 8.701 -44.057 1.00 52.97 233 CYS A N 1
ATOM 1848 C CA . CYS A 1 233 ? 19.530 9.768 -44.516 1.00 52.97 233 CYS A CA 1
ATOM 1849 C C . CYS A 1 233 ? 20.970 9.274 -44.729 1.00 52.97 233 CYS A C 1
ATOM 1851 O O . CYS A 1 233 ? 21.575 9.593 -45.746 1.00 52.97 233 CYS A O 1
ATOM 1853 N N . LEU A 1 234 ? 21.526 8.465 -43.821 1.00 52.06 234 LEU A N 1
ATOM 1854 C CA . LEU A 1 234 ? 22.872 7.893 -43.986 1.00 52.06 234 LEU A CA 1
ATOM 1855 C C . LEU A 1 234 ? 22.941 6.886 -45.144 1.00 52.06 234 LEU A C 1
ATOM 1857 O O . LEU A 1 234 ? 23.952 6.810 -45.842 1.00 52.06 234 LEU A O 1
ATOM 1861 N N . HIS A 1 235 ? 21.867 6.130 -45.371 1.00 53.31 235 HIS A N 1
ATOM 1862 C CA . HIS A 1 235 ? 21.747 5.230 -46.515 1.00 53.31 235 HIS A CA 1
ATOM 1863 C C . HIS A 1 235 ? 21.637 6.015 -47.833 1.00 53.31 235 HIS A C 1
ATOM 1865 O O . HIS A 1 235 ? 22.284 5.656 -48.814 1.00 53.31 235 HIS A O 1
ATOM 1871 N N . ALA A 1 236 ? 20.891 7.125 -47.845 1.00 52.75 236 ALA A N 1
ATOM 1872 C CA . ALA A 1 236 ? 20.800 8.033 -48.986 1.00 52.75 236 ALA A CA 1
ATOM 1873 C C . ALA A 1 236 ? 22.143 8.719 -49.298 1.00 52.75 236 ALA A C 1
ATOM 1875 O O . ALA A 1 236 ? 22.529 8.783 -50.462 1.00 52.75 236 ALA A O 1
ATOM 1876 N N . ILE A 1 237 ? 22.896 9.150 -48.279 1.00 56.66 237 ILE A N 1
ATOM 1877 C CA . ILE A 1 237 ? 24.241 9.727 -48.448 1.00 56.66 237 ILE A CA 1
ATOM 1878 C C . ILE A 1 237 ? 25.204 8.696 -49.053 1.00 56.66 237 ILE A C 1
ATOM 1880 O O . ILE A 1 237 ? 25.881 9.005 -50.027 1.00 56.66 237 ILE A O 1
ATOM 1884 N N . ARG A 1 238 ? 25.201 7.442 -48.578 1.00 55.06 238 ARG A N 1
ATOM 1885 C CA . ARG A 1 238 ? 26.016 6.368 -49.182 1.00 55.06 238 ARG A CA 1
ATOM 1886 C C . ARG A 1 238 ? 25.628 6.041 -50.624 1.00 55.06 238 ARG A C 1
ATOM 1888 O O . ARG A 1 238 ? 26.497 5.710 -51.428 1.00 55.06 238 ARG A O 1
ATOM 1895 N N . HIS A 1 239 ? 24.344 6.123 -50.972 1.00 56.44 239 HIS A N 1
ATOM 1896 C CA . HIS A 1 239 ? 23.903 5.969 -52.361 1.00 56.44 239 HIS A CA 1
ATOM 1897 C C . HIS A 1 239 ? 24.347 7.135 -53.252 1.00 56.44 239 HIS A C 1
ATOM 1899 O O . HIS A 1 239 ? 24.676 6.912 -54.412 1.00 56.44 239 HIS A O 1
ATOM 1905 N N . LEU A 1 240 ? 24.410 8.358 -52.718 1.00 54.38 240 LEU A N 1
ATOM 1906 C CA . LEU A 1 240 ? 24.941 9.519 -53.438 1.00 54.38 240 LEU A CA 1
ATOM 1907 C C . LEU A 1 240 ? 26.468 9.439 -53.607 1.00 54.38 240 LEU A C 1
ATOM 1909 O O . LEU A 1 240 ? 26.971 9.715 -54.691 1.00 54.38 240 LEU A O 1
ATOM 1913 N N . GLU A 1 241 ? 27.200 8.978 -52.589 1.00 52.94 241 GLU A N 1
ATOM 1914 C CA . GLU A 1 241 ? 28.654 8.752 -52.659 1.00 52.94 241 GLU A CA 1
ATOM 1915 C C . GLU A 1 241 ? 29.041 7.633 -53.639 1.00 52.94 241 GLU A C 1
ATOM 1917 O O . GLU A 1 241 ? 30.099 7.693 -54.257 1.00 52.94 241 GLU A O 1
ATOM 1922 N N . THR A 1 242 ? 28.184 6.622 -53.814 1.00 56.69 242 THR A N 1
ATOM 1923 C CA . THR A 1 242 ? 28.403 5.528 -54.780 1.00 56.69 242 THR A CA 1
ATOM 1924 C C . THR A 1 242 ? 27.916 5.850 -56.196 1.00 56.69 242 THR A C 1
ATOM 1926 O O . THR A 1 242 ? 28.292 5.149 -57.133 1.00 56.69 242 THR A O 1
ATOM 1929 N N . ALA A 1 243 ? 27.126 6.915 -56.373 1.00 52.72 243 ALA A N 1
ATOM 1930 C CA . ALA A 1 243 ? 26.642 7.391 -57.671 1.00 52.72 243 ALA A CA 1
ATOM 1931 C C . ALA A 1 243 ? 27.517 8.499 -58.295 1.00 52.72 243 ALA A C 1
ATOM 1933 O O . ALA A 1 243 ? 27.272 8.900 -59.432 1.00 52.72 243 ALA A O 1
ATOM 1934 N N . LEU A 1 244 ? 28.534 8.995 -57.580 1.00 50.12 244 LEU A N 1
ATOM 1935 C CA . LEU A 1 244 ? 29.473 10.003 -58.078 1.00 50.12 244 LEU A CA 1
ATOM 1936 C C . LEU A 1 244 ? 30.620 9.334 -58.862 1.00 50.12 244 LEU A C 1
ATOM 1938 O O . LEU A 1 244 ? 31.404 8.583 -58.273 1.00 50.12 244 LEU A O 1
ATOM 1942 N N . PRO A 1 245 ? 30.759 9.586 -60.178 1.00 48.06 245 PRO A N 1
ATOM 1943 C CA . PRO A 1 245 ? 31.871 9.059 -60.953 1.00 48.06 245 PRO A CA 1
ATOM 1944 C C . PRO A 1 245 ? 33.190 9.691 -60.498 1.00 48.06 245 PRO A C 1
ATOM 1946 O O . PRO A 1 245 ? 33.277 10.876 -60.182 1.00 48.06 245 PRO A O 1
ATOM 1949 N N . SER A 1 246 ? 34.233 8.867 -60.475 1.00 50.69 246 SER A N 1
ATOM 1950 C CA . SER A 1 246 ? 35.584 9.149 -59.990 1.00 50.69 246 SER A CA 1
ATOM 1951 C C . SER A 1 246 ? 36.389 10.107 -60.883 1.00 50.69 246 SER A C 1
ATOM 1953 O O . SER A 1 246 ? 37.509 9.787 -61.278 1.00 50.69 246 SER A O 1
ATOM 1955 N N . SER A 1 247 ? 35.857 11.285 -61.200 1.00 47.28 247 SER A N 1
ATOM 1956 C CA . SER A 1 247 ? 36.633 12.380 -61.787 1.00 47.28 247 SER A CA 1
ATOM 1957 C C . SER A 1 247 ? 36.383 13.6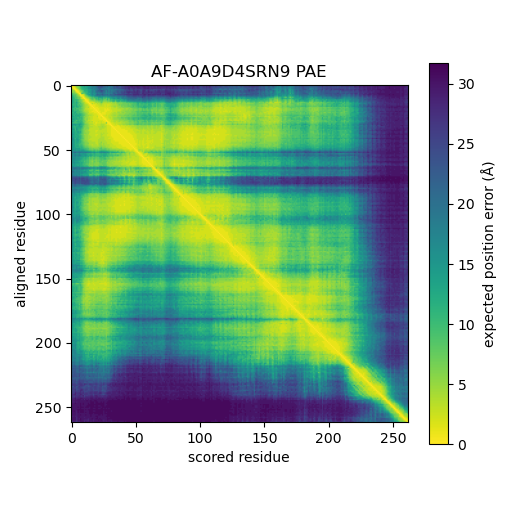62 -61.001 1.00 47.28 247 SER A C 1
ATOM 1959 O O . SER A 1 247 ? 35.294 14.226 -61.068 1.00 47.28 247 SER A O 1
ATOM 1961 N N . GLY A 1 248 ? 37.396 14.111 -60.257 1.00 43.72 248 GLY A N 1
ATOM 1962 C CA . GLY A 1 248 ? 37.371 15.394 -59.548 1.00 43.72 248 GLY A CA 1
ATOM 1963 C C . GLY A 1 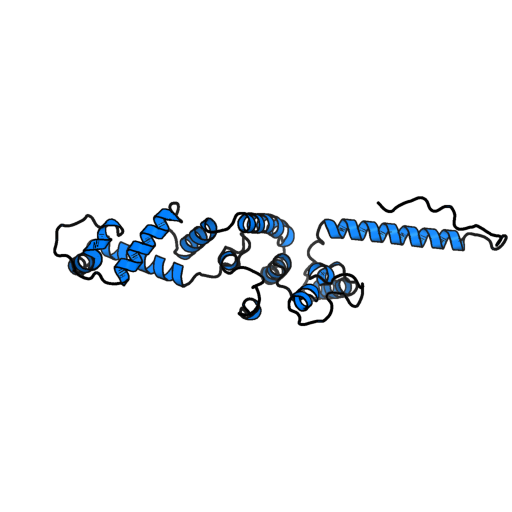248 ? 37.514 15.283 -58.032 1.00 43.72 248 GLY A C 1
ATOM 1964 O O . GLY A 1 248 ? 36.686 15.804 -57.294 1.00 43.72 248 GLY A O 1
ATOM 1965 N N . LYS A 1 249 ? 38.568 14.619 -57.541 1.00 48.72 249 LYS A N 1
ATOM 1966 C CA . LYS A 1 249 ? 39.052 14.867 -56.175 1.00 48.72 249 LYS A CA 1
ATOM 1967 C C . LYS A 1 249 ? 39.914 16.127 -56.193 1.00 48.72 249 LYS A C 1
ATOM 1969 O O . LYS A 1 249 ? 41.132 16.024 -56.241 1.00 48.72 249 LYS A O 1
ATOM 1974 N N . GLU A 1 250 ? 39.283 17.293 -56.137 1.00 44.28 250 GLU A N 1
ATOM 1975 C CA . GLU A 1 250 ? 39.957 18.530 -55.745 1.00 44.28 250 GLU A CA 1
ATOM 1976 C C . GLU A 1 250 ? 39.113 19.263 -54.697 1.00 44.28 250 GLU A C 1
ATOM 1978 O O . GLU A 1 250 ? 37.958 19.602 -54.926 1.00 44.28 250 GLU A O 1
ATOM 1983 N N . ASN A 1 251 ? 39.721 19.415 -53.517 1.00 48.06 251 ASN A N 1
ATOM 1984 C CA . ASN A 1 251 ? 39.489 20.419 -52.478 1.00 48.06 251 ASN A CA 1
ATOM 1985 C C . ASN A 1 251 ? 38.069 20.992 -52.340 1.00 48.06 251 ASN A C 1
ATOM 1987 O O . ASN A 1 251 ? 37.731 22.002 -52.952 1.00 48.06 251 ASN A O 1
ATOM 1991 N N . ILE A 1 252 ? 37.302 20.451 -51.388 1.00 43.50 252 ILE A N 1
ATOM 1992 C CA . ILE A 1 252 ? 36.221 21.201 -50.740 1.00 43.50 252 ILE A CA 1
ATOM 1993 C C . ILE A 1 252 ? 36.536 21.284 -49.246 1.00 43.50 252 ILE A C 1
ATOM 1995 O O . ILE A 1 252 ? 36.546 20.289 -48.524 1.00 43.50 252 ILE A O 1
ATOM 1999 N N . SER A 1 253 ? 36.859 22.505 -48.839 1.00 37.84 253 SER A N 1
ATOM 2000 C CA . SER A 1 253 ? 37.129 22.986 -47.490 1.00 37.84 253 SER A CA 1
ATOM 2001 C C . SER A 1 253 ? 35.924 22.860 -46.548 1.00 37.84 253 SER A C 1
ATOM 2003 O O . SER A 1 253 ? 34.774 22.966 -46.971 1.00 37.84 253 SER A O 1
ATOM 2005 N N . GLU A 1 254 ? 36.217 22.708 -45.253 1.00 41.59 254 GLU A N 1
ATOM 2006 C CA . GLU A 1 254 ? 35.315 22.565 -44.093 1.00 41.59 254 GLU A CA 1
ATOM 2007 C C . GLU A 1 254 ? 34.419 23.791 -43.786 1.00 41.59 254 GLU A C 1
ATOM 2009 O O . GLU A 1 254 ? 34.335 24.252 -42.649 1.00 41.59 254 GLU A O 1
ATOM 2014 N N . SER A 1 255 ? 33.711 24.349 -44.765 1.00 40.81 255 SER A N 1
AT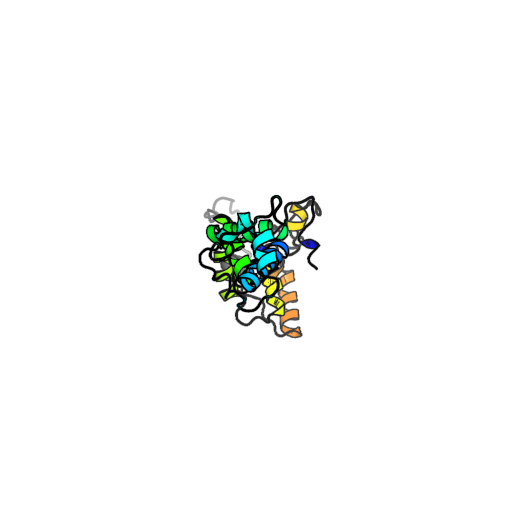OM 2015 C CA . SER A 1 255 ? 32.909 25.561 -44.547 1.00 40.81 255 SER A CA 1
ATOM 2016 C C . SER A 1 255 ? 31.555 25.540 -45.245 1.00 40.81 255 SER A C 1
ATOM 2018 O O . SER A 1 255 ? 31.201 26.497 -45.920 1.00 40.81 255 SER A O 1
ATOM 2020 N N . SER A 1 256 ? 30.761 24.476 -45.081 1.00 38.41 256 SER A N 1
ATOM 2021 C CA . SER A 1 256 ? 29.307 24.501 -45.342 1.00 38.41 256 SER A CA 1
ATOM 2022 C C . SER A 1 256 ? 28.609 23.261 -44.771 1.00 38.41 256 SER A C 1
ATOM 2024 O O . SER A 1 256 ? 28.272 22.330 -45.495 1.00 38.41 256 SER A O 1
ATOM 2026 N N . LEU A 1 257 ? 28.361 23.246 -43.461 1.00 39.41 257 LEU A N 1
ATOM 2027 C CA . LEU A 1 257 ? 27.319 22.407 -42.865 1.00 39.41 257 LEU A CA 1
ATOM 2028 C C . LEU A 1 257 ? 26.170 23.331 -42.437 1.00 39.41 257 LEU A C 1
ATOM 2030 O O . LEU A 1 257 ? 26.397 24.197 -41.589 1.00 39.41 257 LEU A O 1
ATOM 2034 N N . PRO A 1 258 ? 24.947 23.191 -42.982 1.00 38.06 258 PRO A N 1
ATOM 2035 C CA . PRO A 1 258 ? 23.800 23.905 -42.448 1.00 38.06 258 PRO A CA 1
ATOM 2036 C C . PRO A 1 258 ? 23.419 23.301 -41.091 1.00 38.06 258 PRO A C 1
ATOM 2038 O O . PRO A 1 258 ? 23.284 22.086 -40.933 1.00 38.06 258 PRO A O 1
ATOM 2041 N N . GLY A 1 259 ? 23.284 24.181 -40.098 1.00 45.06 259 GLY A N 1
ATOM 2042 C CA . GLY A 1 259 ? 22.970 23.847 -38.717 1.00 45.06 259 GLY A CA 1
ATOM 2043 C C . GLY A 1 259 ? 21.680 23.041 -38.583 1.00 45.06 259 GLY A C 1
ATOM 2044 O O . GLY A 1 259 ? 20.603 23.479 -38.975 1.00 45.06 259 GLY A O 1
ATOM 2045 N N . CYS A 1 260 ? 21.798 21.867 -37.972 1.00 36.09 260 CYS A N 1
ATOM 2046 C CA . CYS A 1 260 ? 20.683 21.078 -37.458 1.00 36.09 260 CYS A CA 1
ATOM 2047 C C . CYS A 1 260 ? 21.073 20.499 -36.094 1.00 36.09 260 CYS A C 1
ATOM 2049 O O . CYS A 1 260 ? 21.125 19.289 -35.912 1.00 36.09 260 CYS A O 1
ATOM 2051 N N . PHE A 1 261 ? 21.375 21.380 -35.140 1.00 33.50 261 PHE A N 1
ATOM 2052 C CA . PHE A 1 261 ? 21.341 21.074 -33.711 1.00 33.50 261 PHE A CA 1
ATOM 2053 C C . PHE A 1 261 ? 20.903 22.328 -32.947 1.00 33.50 261 PHE A C 1
ATOM 2055 O O . PHE A 1 261 ? 21.717 23.195 -32.643 1.00 33.50 261 PHE A O 1
ATOM 2062 N N . ALA A 1 262 ? 19.604 22.400 -32.667 1.00 33.91 262 ALA A N 1
ATOM 2063 C CA . ALA A 1 262 ? 19.002 23.073 -31.520 1.00 33.91 262 ALA A CA 1
ATOM 2064 C C . ALA A 1 262 ? 17.703 22.328 -31.181 1.00 33.91 262 ALA A C 1
ATOM 2066 O O . ALA A 1 262 ? 16.942 22.027 -32.132 1.00 33.91 262 ALA A O 1
#

Radius of gyration: 30.58 Å; Cα contacts (8 Å, |Δi|>4): 229; chains: 1; bounding box: 70×45×100 Å

Sequence (262 aa):
MISSLLRDDKPAPVKRNLLQLPEGEGGLGLPHVMTISRVLALKTVRFLHQASGFYGKGLLLYWSSTNTKYLDADRQPGPLAEFPSPIYKTAANTKRMLDKEAASCGIDKDPPVRIAETITRNQLSADESRKTETWRRKKENQSRGLPREVHDFVWKKNWKVLPSKQMLHKFGIVPSARCPNYRAEESAEHTLFECAAAKPVWRLVAKGFGIRPPPPPPDSRAKERRLRQAGDCLHAIRHLETALPSSGKENISESSLPGCFA

Secondary structure (DSSP, 8-state):
--GGG--TTS--SS-HHHHHS-TTTTS-----HHHHHHHHHHHHHHHHHH-TT-TTHHHHHHHHGGGGGGTT---------SS--HHHHHHHHHHHHHHHH-TTS-TTTS-HHHHHHHHHHHT--HHHHHHHHHHHHHHHHHSTT--HHHHHHHHHHHTT-S--HHHHHHTTSSS--B-TTTSSB--HHIIIIISTTHHHHHHHHHHHH-PPPPPPPHHHHHHHHHHHHHHHHHHHHHHHHHHS-S-------S--------

pLDDT: mean 76.22, std 15.34, range [33.5, 93.56]

Mean predicted aligned error: 13.98 Å